Protein AF-0000000077156727 (afdb_homodimer)

pLDDT: mean 95.33, std 8.2, range [36.12, 98.94]

InterPro domains:
  IPR029068 Glyoxalase/Bleomycin resistance protein/Dihydroxybiphenyl dioxygenase [G3DSA:3.10.180.10] (3-125)
  IPR029068 Glyoxalase/Bleomycin resistance protein/Dihydroxybiphenyl dioxygenase [SSF54593] (4-122)
  IPR037523 Vicinal oxygen chelate (VOC), core domain [PS51819] (3-123)
  IPR052164 Anthracycline and Secondary Metabolite Biosynthesis Protein [PTHR33993] (2-124)
  IPR053863 Glyoxalase/Bleomycin resistance-like, N-terminal [PF22677] (3-37)

Secondary structure (DSSP, 8-state):
-PPEEEEEEEES-HHHHHHHHHHHH--EEEEEGGGTEEEEE-S-B-TTS-B-SBT-B-EEEEE-BTTBSS-EEEEE-S-HHHHHHHHHHTT-EEEEEEEEETTTEEEEEEE-TTS-EEEEEEE----/-PPEEEEEEEES-HHHHHHHHHHHH--EEEEEGGGTEEEEE-S-B-TTS-B-SBT-B-EEEEE-BTTBSS-EEEEE-S-HHHHHHHHHHTT-EEEEEEEEETTTEEEEEEE-TTS-EEEEEEE----

Radius of gyration: 17.13 Å; Cα contacts (8 Å, |Δi|>4): 650; chains: 2; bounding box: 47×43×40 Å

Solvent-accessible surface area (backbone atoms only — not comparable to full-atom values): 12993 Å² total; per-residue (Å²): 97,40,28,36,41,36,39,38,38,44,29,84,49,65,70,62,47,53,48,42,44,33,71,56,37,47,36,50,75,44,80,40,72,96,67,62,33,26,41,32,40,22,58,64,53,49,97,82,68,43,33,66,45,47,27,25,28,40,35,29,39,33,66,54,44,97,80,33,82,49,39,28,50,25,30,45,41,97,43,53,69,61,43,52,52,40,34,42,74,64,59,22,40,82,68,37,74,77,42,73,48,82,79,51,25,39,37,32,31,29,26,46,76,67,67,42,55,36,33,37,32,16,77,44,75,77,128,98,40,27,35,42,37,37,38,38,44,28,84,48,66,68,61,48,51,49,41,44,33,70,57,38,46,35,50,75,42,80,39,72,96,67,62,34,26,43,33,41,20,57,65,52,50,97,83,69,43,34,66,46,46,26,24,29,38,34,29,38,32,67,54,45,99,82,33,80,48,40,28,51,25,30,43,41,96,42,55,70,61,45,51,51,40,35,42,75,64,59,23,40,82,69,37,74,76,42,74,48,82,79,49,26,38,38,34,31,30,26,46,76,66,65,42,56,35,33,38,33,17,77,43,75,75,126

Organism: Nitrosopumilus maritimus (strain SCM1) (NCBI:txid436308)

Sequence (254 aa):
MNKVVHFEIPFDDESRAQKFYQDVFGWQITKFPEMDYYLATTTPSDENMKPKEPGAINGGLLKKDPTGEHPVIVIDVPSVDEHISKVESAGGKTIMPKIQVGDFGLYARVADTEGNVIGIWQTLKACMNKVVHFEIPFDDESRAQKFYQDVFGWQITKFPEMDYYLATTTPSDENMKPKEPGAINGGLLKKDPTGEHPVIVIDVPSVDEHISKVESAGGKTIMPKIQVGDFGLYARVADTEGNVIGIWQTLKAC

Foldseek 3Di:
DWDFAEKEAADADDVVVVCVCCVPQVWDWDDDPVVQKIKTHNADDDPVRHHPDPPDHTYIYHHDDPLPPGMETEIEDQDPVVVQVVQVVQPKAWDADWDDDPQFWIKGWIAHNVGDIYIYIHGRPPD/DWDFAEKEAADADDVVVVCVCCVPQVWDWDDDPVVQKIKTHNADDDPVRHHPDPPDHTYIYHHDDPQPPGMETEIEDQDPVVVQVVQVVQPKAWDADWDDDPQFWIKGWIAHNVGDIYIYIHGHPDD

Structure (mmCIF, N/CA/C/O backbone):
data_AF-0000000077156727-model_v1
#
loop_
_entity.id
_entity.type
_entity.pdbx_description
1 polymer 'Glyoxalase/bleomycin resistance protein/dioxygenase'
#
loop_
_atom_site.group_PDB
_atom_site.id
_atom_site.type_symbol
_atom_site.label_atom_id
_atom_site.label_alt_id
_atom_site.label_comp_id
_atom_site.label_asym_id
_atom_site.label_entity_id
_atom_site.label_seq_id
_atom_site.pdbx_PDB_ins_code
_atom_site.Cartn_x
_atom_site.Cartn_y
_atom_site.Cartn_z
_atom_site.occupancy
_atom_site.B_iso_or_equiv
_atom_site.auth_seq_id
_atom_site.auth_comp_id
_atom_site.auth_asym_id
_atom_site.auth_atom_id
_atom_site.pdbx_PDB_model_num
ATOM 1 N N . MET A 1 1 ? -1.576 -17.812 2.713 1 93.75 1 MET A N 1
ATOM 2 C CA . MET A 1 1 ? -1.898 -16.531 2.092 1 93.75 1 MET A CA 1
ATOM 3 C C . MET A 1 1 ? -0.665 -15.633 2.014 1 93.75 1 MET A C 1
ATOM 5 O O . MET A 1 1 ? 0.158 -15.625 2.932 1 93.75 1 MET A O 1
ATOM 9 N N . ASN A 1 2 ? -0.466 -15 0.891 1 98.5 2 ASN A N 1
ATOM 10 C CA . ASN A 1 2 ? 0.674 -14.102 0.716 1 98.5 2 ASN A CA 1
ATOM 11 C C . ASN A 1 2 ? 0.359 -12.695 1.199 1 98.5 2 ASN A C 1
ATOM 13 O O . ASN A 1 2 ? -0.547 -12.039 0.677 1 98.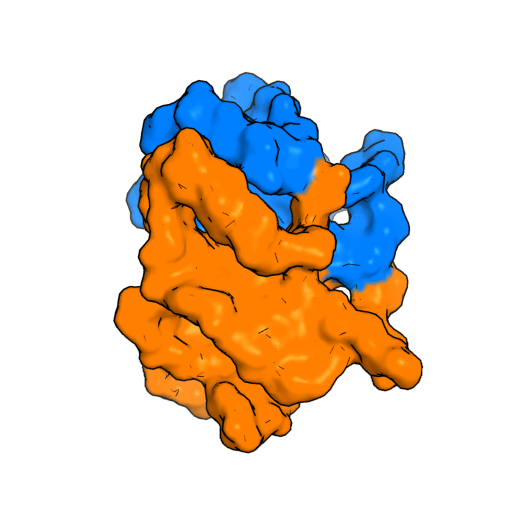5 2 ASN A O 1
ATOM 17 N N . LYS A 1 3 ? 1.103 -12.172 2.117 1 98.56 3 LYS A N 1
ATOM 18 C CA . LYS A 1 3 ? 0.745 -10.945 2.826 1 98.56 3 LYS A CA 1
ATOM 19 C C . LYS A 1 3 ? 1.357 -9.719 2.15 1 98.56 3 LYS A C 1
ATOM 21 O O . LYS A 1 3 ? 2.428 -9.805 1.544 1 98.56 3 LYS A O 1
ATOM 26 N N . VAL A 1 4 ? 0.667 -8.594 2.268 1 98.81 4 VAL A N 1
ATOM 27 C CA . VAL A 1 4 ? 1.247 -7.309 1.891 1 98.81 4 VAL A CA 1
ATOM 28 C C . VAL A 1 4 ? 2.166 -6.809 3.004 1 98.81 4 VAL A C 1
ATOM 30 O O . VAL A 1 4 ? 1.734 -6.641 4.148 1 98.81 4 VAL A O 1
ATOM 33 N N . VAL A 1 5 ? 3.428 -6.457 2.617 1 98.5 5 VAL A N 1
ATOM 34 C CA . VAL A 1 5 ? 4.402 -6.262 3.684 1 98.5 5 VAL A CA 1
ATOM 35 C C . VAL A 1 5 ? 5.156 -4.949 3.463 1 98.5 5 VAL A C 1
ATOM 37 O O . VAL A 1 5 ? 5.969 -4.547 4.297 1 98.5 5 VAL A O 1
ATOM 40 N N . HIS A 1 6 ? 4.984 -4.355 2.344 1 98.75 6 HIS A N 1
ATOM 41 C CA . HIS A 1 6 ? 5.766 -3.188 1.957 1 98.75 6 HIS A CA 1
ATOM 42 C C . HIS A 1 6 ? 5.023 -2.34 0.932 1 98.75 6 HIS A C 1
ATOM 44 O O . HIS A 1 6 ? 3.982 -2.756 0.414 1 98.75 6 HIS A O 1
ATOM 50 N N . PHE A 1 7 ? 5.406 -1.065 0.816 1 98.81 7 PHE A N 1
ATOM 51 C CA . PHE A 1 7 ? 4.902 -0.196 -0.239 1 98.81 7 PHE A CA 1
ATOM 52 C C . PHE A 1 7 ? 6.031 0.619 -0.857 1 98.81 7 PHE A C 1
ATOM 54 O O . PHE A 1 7 ? 7.105 0.746 -0.269 1 98.81 7 PHE A O 1
ATOM 61 N N . GLU A 1 8 ? 5.73 1.099 -2.037 1 98.62 8 GLU A N 1
ATOM 62 C CA . GLU A 1 8 ? 6.629 1.993 -2.764 1 98.62 8 GLU A CA 1
ATOM 63 C C . GLU A 1 8 ? 5.883 3.219 -3.283 1 98.62 8 GLU A C 1
ATOM 65 O O . GLU A 1 8 ? 4.836 3.092 -3.918 1 98.62 8 GLU A O 1
ATOM 70 N N . ILE A 1 9 ? 6.445 4.352 -2.99 1 98.69 9 ILE A N 1
ATOM 71 C CA . ILE A 1 9 ? 5.891 5.594 -3.518 1 98.69 9 ILE A CA 1
ATOM 72 C C . ILE A 1 9 ? 6.891 6.242 -4.469 1 98.69 9 ILE A C 1
ATOM 74 O O . ILE A 1 9 ? 8 6.594 -4.066 1 98.69 9 ILE A O 1
ATOM 78 N N . PRO A 1 10 ? 6.465 6.41 -5.691 1 98.44 10 PRO A N 1
ATOM 79 C CA . PRO A 1 10 ? 7.383 7.047 -6.637 1 98.44 10 PRO A CA 1
ATOM 80 C C . PRO A 1 10 ? 7.434 8.562 -6.477 1 98.44 10 PRO A C 1
ATOM 82 O O . PRO A 1 10 ? 6.473 9.172 -5.996 1 98.44 10 PRO A O 1
ATOM 85 N N . PHE A 1 11 ? 8.562 9.109 -6.934 1 98.19 11 PHE A N 1
ATOM 86 C CA . PHE A 1 11 ? 8.695 10.562 -6.883 1 98.19 11 PHE A CA 1
ATOM 87 C C . PHE A 1 11 ? 9.453 11.078 -8.102 1 98.19 11 PHE A C 1
ATOM 89 O O . PHE A 1 11 ? 10.219 10.344 -8.719 1 98.19 11 PHE A O 1
ATOM 96 N N . ASP A 1 12 ? 9.164 12.383 -8.461 1 97.62 12 ASP A N 1
ATOM 97 C CA . ASP A 1 12 ? 9.938 13.117 -9.453 1 97.62 12 ASP A CA 1
ATOM 98 C C . ASP A 1 12 ? 11.07 13.898 -8.789 1 97.62 12 ASP A C 1
ATOM 100 O O . ASP A 1 12 ? 12.219 13.82 -9.234 1 97.62 12 ASP A O 1
ATOM 104 N N . ASP A 1 13 ? 10.812 14.586 -7.727 1 97.81 13 ASP A N 1
ATOM 105 C CA . ASP A 1 13 ? 11.773 15.375 -6.973 1 97.81 13 ASP A CA 1
ATOM 106 C C . ASP A 1 13 ? 11.992 14.805 -5.574 1 97.81 13 ASP A C 1
ATOM 108 O O . ASP A 1 13 ? 11.102 14.883 -4.719 1 97.81 13 ASP A O 1
ATOM 112 N N . GLU A 1 14 ? 13.18 14.336 -5.344 1 96 14 GLU A N 1
ATOM 113 C CA . GLU A 1 14 ? 13.516 13.594 -4.133 1 96 14 GLU A CA 1
ATOM 114 C C . GLU A 1 14 ? 13.328 14.453 -2.887 1 96 14 GLU A C 1
ATOM 116 O O . GLU A 1 14 ? 12.672 14.031 -1.929 1 96 14 GLU A O 1
ATOM 121 N N . SER A 1 15 ? 13.945 15.594 -2.922 1 97.44 15 SER A N 1
ATOM 122 C CA . SER A 1 15 ? 13.898 16.484 -1.763 1 97.44 15 SER A CA 1
ATOM 123 C C . SER A 1 15 ? 12.461 16.906 -1.448 1 97.44 15 SER A C 1
ATOM 125 O O . SER A 1 15 ? 12.07 16.953 -0.282 1 97.44 15 SER A O 1
ATOM 127 N N . ARG A 1 16 ? 11.727 17.188 -2.445 1 98.5 16 ARG A N 1
ATOM 128 C CA . ARG A 1 16 ? 10.336 17.609 -2.279 1 98.5 16 ARG A CA 1
ATOM 129 C C . ARG A 1 16 ? 9.492 16.484 -1.696 1 98.5 16 ARG A C 1
ATOM 131 O O . ARG A 1 16 ? 8.68 16.703 -0.796 1 98.5 16 ARG A O 1
ATOM 138 N N . ALA A 1 17 ? 9.711 15.297 -2.184 1 98.44 17 ALA A N 1
ATOM 139 C CA . ALA A 1 17 ? 8.977 14.133 -1.69 1 98.44 17 ALA A CA 1
ATOM 140 C C . ALA A 1 17 ? 9.305 13.852 -0.228 1 98.44 17 ALA A C 1
ATOM 142 O O . ALA A 1 17 ? 8.414 13.648 0.592 1 98.44 17 ALA A O 1
ATOM 143 N N . GLN A 1 18 ? 10.578 13.828 0.081 1 98.25 18 GLN A N 1
ATOM 144 C CA . GLN A 1 18 ? 10.992 13.562 1.456 1 98.25 18 GLN A CA 1
ATOM 145 C C . GLN A 1 18 ? 10.383 14.578 2.416 1 98.25 18 GLN A C 1
ATOM 147 O O . GLN A 1 18 ? 9.828 14.211 3.453 1 98.25 18 GLN A O 1
ATOM 152 N N . LYS A 1 19 ? 10.492 15.789 2.059 1 98.56 19 LYS A N 1
ATOM 153 C CA . LYS A 1 19 ? 9.977 16.875 2.9 1 98.56 19 LYS A CA 1
ATOM 154 C C . LYS A 1 19 ? 8.477 16.719 3.127 1 98.56 19 LYS A C 1
ATOM 156 O O . LYS A 1 19 ? 7.992 16.906 4.246 1 98.56 19 LYS A O 1
ATOM 161 N N . PHE A 1 20 ? 7.789 16.406 2.123 1 98.94 20 PHE A N 1
ATOM 162 C CA . PHE A 1 20 ? 6.344 16.234 2.227 1 98.94 20 PHE A CA 1
ATOM 163 C C . PHE A 1 20 ? 5.992 15.172 3.262 1 98.94 20 PHE A C 1
ATOM 165 O O . PHE A 1 20 ? 5.223 15.43 4.188 1 98.94 20 PHE A O 1
ATOM 172 N N . TYR A 1 21 ? 6.516 14.016 3.123 1 98.88 21 TYR A N 1
ATOM 173 C CA . TYR A 1 21 ? 6.121 12.906 3.979 1 98.88 21 TYR A CA 1
ATOM 174 C C . TYR A 1 21 ? 6.652 13.086 5.395 1 98.88 21 TYR A C 1
ATOM 176 O O . TYR A 1 21 ? 6.02 12.664 6.363 1 98.88 21 TYR A O 1
ATOM 184 N N . GLN A 1 22 ? 7.793 13.75 5.539 1 98.62 22 GLN A N 1
ATOM 185 C CA . GLN A 1 22 ? 8.289 14.086 6.871 1 98.62 22 GLN A CA 1
ATOM 186 C C . GLN A 1 22 ? 7.379 15.102 7.551 1 98.62 22 GLN A C 1
ATOM 188 O O . GLN A 1 22 ? 6.992 14.922 8.711 1 98.62 22 GLN A O 1
ATOM 193 N N . ASP A 1 23 ? 7.012 16.109 6.844 1 98.62 23 ASP A N 1
ATOM 194 C CA . ASP A 1 23 ? 6.246 17.219 7.418 1 98.62 23 ASP A CA 1
ATOM 195 C C . ASP A 1 23 ? 4.801 16.797 7.684 1 98.62 23 ASP A C 1
ATOM 197 O O . ASP A 1 23 ? 4.219 17.188 8.703 1 98.62 23 ASP A O 1
ATOM 201 N N . VAL A 1 24 ? 4.227 16.109 6.801 1 98.88 24 VAL A N 1
ATOM 202 C CA . VAL A 1 24 ? 2.789 15.859 6.855 1 98.88 24 VAL A CA 1
ATOM 203 C C . VAL A 1 24 ? 2.51 14.648 7.738 1 98.88 24 VAL A C 1
ATOM 205 O O . VAL A 1 24 ? 1.541 14.641 8.508 1 98.88 24 VAL A O 1
ATOM 208 N N . PHE A 1 25 ? 3.389 13.609 7.656 1 98.88 25 PHE A N 1
ATOM 209 C CA . PHE A 1 25 ? 3.021 12.352 8.297 1 98.88 25 PHE A CA 1
ATOM 210 C C . PHE A 1 25 ? 4.051 11.961 9.352 1 98.88 25 PHE A C 1
ATOM 212 O O . PHE A 1 25 ? 3.875 10.969 10.062 1 98.88 25 PHE A O 1
ATOM 219 N N . GLY A 1 26 ? 5.168 12.68 9.414 1 98.69 26 GLY A N 1
ATOM 220 C CA . GLY A 1 26 ? 6.168 12.445 10.445 1 98.69 26 GLY A CA 1
ATOM 221 C C . GLY A 1 26 ? 7.066 11.258 10.148 1 98.69 26 GLY A C 1
ATOM 222 O O . GLY A 1 26 ? 7.672 10.688 11.062 1 98.69 26 GLY A O 1
ATOM 223 N N . TRP A 1 27 ? 7.168 10.891 8.945 1 98.69 27 TRP A N 1
ATOM 224 C CA . TRP A 1 27 ? 7.957 9.711 8.602 1 98.69 27 TRP A CA 1
ATOM 225 C C . TRP A 1 27 ? 9.453 9.992 8.758 1 98.69 27 TRP A C 1
ATOM 227 O O . TRP A 1 27 ? 9.906 11.102 8.5 1 98.69 27 TRP A O 1
ATOM 237 N N . GLN A 1 28 ? 10.156 8.961 9.219 1 97.81 28 GLN A N 1
ATOM 238 C CA . GLN A 1 28 ? 11.609 8.969 9.086 1 97.81 28 GLN A CA 1
ATOM 239 C C . GLN A 1 28 ? 12.039 8.414 7.73 1 97.81 28 GLN A C 1
ATOM 241 O O . GLN A 1 28 ? 11.68 7.285 7.375 1 97.81 28 GLN A O 1
ATOM 246 N N . ILE A 1 29 ? 12.781 9.203 7 1 97.38 29 ILE A N 1
ATOM 247 C CA . ILE A 1 29 ? 13.234 8.812 5.668 1 97.38 29 ILE A CA 1
ATOM 248 C C . ILE A 1 29 ? 14.75 8.664 5.66 1 97.38 29 ILE A C 1
ATOM 250 O O . ILE A 1 29 ? 15.484 9.609 5.977 1 97.38 29 ILE A O 1
ATOM 254 N N . THR A 1 30 ? 15.156 7.434 5.34 1 95.38 30 THR A N 1
ATOM 255 C CA . THR A 1 30 ? 16.578 7.133 5.312 1 95.38 30 THR A CA 1
ATOM 256 C C . THR A 1 30 ? 17.031 6.73 3.91 1 95.38 30 THR A C 1
ATOM 258 O O . THR A 1 30 ? 16.438 5.836 3.301 1 95.38 30 THR A O 1
ATOM 261 N N . LYS A 1 31 ? 18.125 7.309 3.477 1 92.94 31 LYS A N 1
ATOM 262 C CA . LYS A 1 31 ? 18.609 7.059 2.119 1 92.94 31 LYS A CA 1
ATOM 263 C C . LYS A 1 31 ? 19.5 5.832 2.072 1 92.94 31 LYS A C 1
ATOM 265 O O . LYS A 1 31 ? 20.344 5.637 2.955 1 92.94 31 LYS A O 1
ATOM 270 N N . PHE A 1 32 ? 19.25 5.016 1.101 1 87.88 32 PHE A N 1
ATOM 271 C CA . PHE A 1 32 ? 20.125 3.926 0.676 1 87.88 32 PHE A CA 1
ATOM 2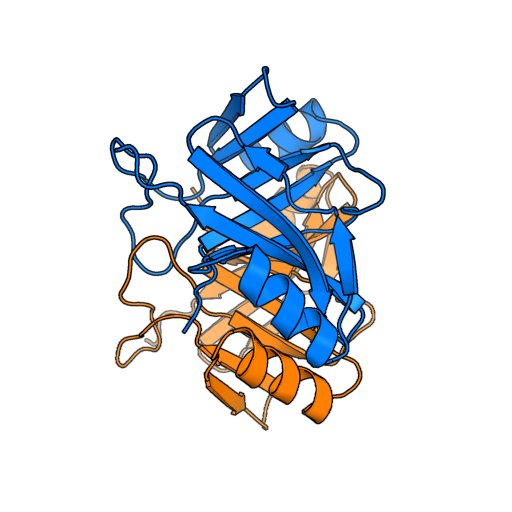72 C C . PHE A 1 32 ? 20.719 4.219 -0.69 1 87.88 32 PHE A C 1
ATOM 274 O O . PHE A 1 32 ? 20.219 3.746 -1.713 1 87.88 32 PHE A O 1
ATOM 281 N N . PRO A 1 33 ? 21.781 4.906 -0.724 1 79.56 33 PRO A N 1
ATOM 282 C CA . PRO A 1 33 ? 22.328 5.469 -1.96 1 79.56 33 PRO A CA 1
ATOM 283 C C . PRO A 1 33 ? 22.688 4.398 -2.988 1 79.56 33 PRO A C 1
ATOM 285 O O . PRO A 1 33 ? 22.484 4.598 -4.188 1 79.56 33 PRO A O 1
ATOM 288 N N . GLU A 1 34 ? 23.188 3.365 -2.59 1 79.88 34 GLU A N 1
ATOM 289 C CA . GLU A 1 34 ? 23.625 2.324 -3.514 1 79.88 34 GLU A CA 1
ATOM 290 C C . GLU A 1 34 ? 22.469 1.799 -4.352 1 79.88 34 GLU A C 1
ATOM 292 O O . GLU A 1 34 ? 22.672 1.282 -5.453 1 79.88 34 GLU A O 1
ATOM 297 N N . MET A 1 35 ? 21.266 2.102 -3.938 1 79.62 35 MET A N 1
ATOM 298 C CA . MET A 1 35 ? 20.094 1.545 -4.625 1 79.62 35 MET A CA 1
ATOM 299 C C . MET A 1 35 ? 19.156 2.652 -5.086 1 79.62 35 MET A C 1
ATOM 301 O O . MET A 1 35 ? 18.094 2.377 -5.645 1 79.62 35 MET A O 1
ATOM 305 N N . ASP A 1 36 ? 19.484 3.879 -4.922 1 85.69 36 ASP A N 1
ATOM 306 C CA . ASP A 1 36 ? 18.594 4.996 -5.211 1 85.69 36 ASP A CA 1
ATOM 307 C C . ASP A 1 36 ? 17.219 4.773 -4.602 1 85.69 36 ASP A C 1
ATOM 309 O O . ASP A 1 36 ? 16.203 4.863 -5.297 1 85.69 36 ASP A O 1
ATOM 313 N N . TYR A 1 37 ? 17.266 4.363 -3.477 1 92.06 37 TYR A N 1
ATOM 314 C CA . TYR A 1 37 ? 16.094 3.975 -2.684 1 92.06 37 TYR A CA 1
ATOM 315 C C . TYR A 1 37 ? 16.109 4.672 -1.328 1 92.06 37 TYR A C 1
ATOM 317 O O . TYR A 1 37 ? 17.172 4.871 -0.731 1 92.06 37 TYR A O 1
ATOM 325 N N . TYR A 1 38 ? 14.891 5.09 -0.879 1 96.69 38 TYR A N 1
ATOM 326 C CA . TYR A 1 38 ? 14.695 5.66 0.45 1 96.69 38 TYR A CA 1
ATOM 327 C C . TYR A 1 38 ? 13.758 4.797 1.285 1 96.69 38 TYR A C 1
ATOM 329 O O . TYR A 1 38 ? 12.609 4.562 0.897 1 96.69 38 TYR A O 1
ATOM 337 N N . LEU A 1 39 ? 14.312 4.379 2.398 1 96.38 39 LEU A N 1
ATOM 338 C CA . LEU A 1 39 ? 13.43 3.688 3.33 1 96.38 39 LEU A CA 1
ATOM 339 C C . LEU A 1 39 ? 12.508 4.676 4.035 1 96.38 39 LEU A C 1
ATOM 341 O O . LEU A 1 39 ? 12.961 5.691 4.562 1 96.38 39 LEU A O 1
ATOM 345 N N . ALA A 1 40 ? 11.258 4.445 3.98 1 98.19 40 ALA A N 1
ATOM 346 C CA . ALA A 1 40 ? 10.258 5.195 4.738 1 98.19 40 ALA A CA 1
ATOM 347 C C . ALA A 1 40 ? 9.797 4.41 5.961 1 98.19 40 ALA A C 1
ATOM 349 O O . ALA A 1 40 ? 9.094 3.406 5.836 1 98.19 40 ALA A O 1
ATOM 350 N N . THR A 1 41 ? 10.148 4.879 7.121 1 98.12 41 THR A N 1
ATOM 351 C CA . THR A 1 41 ? 9.703 4.277 8.367 1 98.12 41 THR A CA 1
ATOM 352 C C . THR A 1 41 ? 8.43 4.949 8.867 1 98.12 41 THR A C 1
ATOM 354 O O . THR A 1 41 ? 8.438 6.129 9.234 1 98.12 41 THR A O 1
ATOM 357 N N . THR A 1 42 ? 7.375 4.164 8.906 1 98.69 42 THR A N 1
ATOM 358 C CA . THR A 1 42 ? 6.082 4.703 9.312 1 98.69 42 THR A CA 1
ATOM 359 C C . THR A 1 42 ? 5.695 4.188 10.695 1 98.69 42 THR A C 1
ATOM 361 O O . THR A 1 42 ? 4.789 4.73 11.336 1 98.69 42 THR A O 1
ATOM 364 N N . THR A 1 43 ? 6.328 3.092 11.125 1 98.44 43 THR A N 1
ATOM 365 C CA . THR A 1 43 ? 6.133 2.467 12.422 1 98.44 43 THR A CA 1
ATOM 366 C C . THR A 1 43 ? 7.449 1.915 12.961 1 98.44 43 THR A C 1
ATOM 368 O O . THR A 1 43 ? 8.344 1.566 12.188 1 98.44 43 THR A O 1
ATOM 371 N N . PRO A 1 44 ? 7.57 1.748 14.281 1 97.38 44 PRO A N 1
ATOM 372 C CA . PRO A 1 44 ? 8.828 1.253 14.844 1 97.38 44 PRO A CA 1
ATOM 373 C C . PRO A 1 44 ? 9.195 -0.142 14.336 1 97.38 44 PRO A C 1
ATOM 375 O O . PRO A 1 44 ? 8.305 -0.978 14.133 1 97.38 44 PRO A O 1
ATOM 378 N N . SER A 1 45 ? 10.477 -0.357 14.211 1 96.06 45 SER A N 1
ATOM 379 C CA . SER A 1 45 ? 11 -1.633 13.734 1 96.06 45 SER A CA 1
ATOM 380 C C . SER A 1 45 ? 12.031 -2.201 14.703 1 96.06 45 SER A C 1
ATOM 382 O O . SER A 1 45 ? 12.586 -1.473 15.531 1 96.06 45 SER A O 1
ATOM 384 N N . ASP A 1 46 ? 12.258 -3.479 14.523 1 93.56 46 ASP A N 1
ATOM 385 C CA . ASP A 1 46 ? 13.312 -4.113 15.305 1 93.56 46 ASP A CA 1
ATOM 386 C C . ASP A 1 46 ? 14.664 -3.965 14.609 1 93.56 46 ASP A C 1
ATOM 388 O O . ASP A 1 46 ? 14.812 -3.172 13.68 1 93.56 46 ASP A O 1
ATOM 392 N N . GLU A 1 47 ? 15.656 -4.676 15.109 1 89.69 47 GLU A N 1
ATOM 393 C CA . GLU A 1 47 ? 17.031 -4.547 14.617 1 89.69 47 GLU A CA 1
ATOM 394 C C . GLU A 1 47 ? 17.156 -5.098 13.195 1 89.69 47 GLU A C 1
ATOM 396 O O . GLU A 1 47 ? 18.094 -4.766 12.477 1 89.69 47 GLU A O 1
ATOM 401 N N . ASN A 1 48 ? 16.203 -5.918 12.836 1 85 48 ASN A N 1
ATOM 402 C CA . ASN A 1 48 ? 16.203 -6.492 11.492 1 85 48 ASN A CA 1
ATOM 403 C C . ASN A 1 48 ? 15.305 -5.707 10.555 1 85 48 ASN A C 1
ATOM 405 O O . ASN A 1 48 ? 14.922 -6.211 9.492 1 85 48 ASN A O 1
ATOM 409 N N . MET A 1 49 ? 14.781 -4.578 10.953 1 86.62 49 MET A N 1
ATOM 410 C CA . MET A 1 49 ? 13.977 -3.648 10.164 1 86.62 49 MET A CA 1
ATOM 411 C C . MET A 1 49 ? 12.555 -4.176 9.977 1 86.62 49 MET A C 1
ATOM 413 O O . MET A 1 49 ? 11.852 -3.758 9.062 1 86.62 49 MET A O 1
ATOM 417 N N . LYS A 1 50 ? 12.258 -5.062 10.797 1 91.75 50 LYS A N 1
ATOM 418 C CA . LYS A 1 50 ? 10.883 -5.57 10.789 1 91.75 50 LYS A CA 1
ATOM 419 C C . LYS A 1 50 ? 9.992 -4.746 11.711 1 91.75 50 LYS A C 1
ATOM 421 O O . LYS A 1 50 ? 10.32 -4.539 12.883 1 91.75 50 LYS A O 1
ATOM 426 N N . PRO A 1 51 ? 8.867 -4.344 11.141 1 97.19 51 PRO A N 1
ATOM 427 C CA . PRO A 1 51 ? 7.957 -3.611 12.023 1 97.19 51 PRO A CA 1
ATOM 428 C C . PRO A 1 51 ? 7.574 -4.41 13.266 1 97.19 51 PRO A C 1
ATOM 430 O O . PRO A 1 51 ? 7.363 -5.625 13.188 1 97.19 51 PRO A O 1
ATOM 433 N N . LYS A 1 52 ? 7.383 -3.709 14.391 1 96.19 52 LYS A N 1
ATOM 434 C CA . LYS A 1 52 ? 7.043 -4.344 15.664 1 96.19 52 LYS A CA 1
ATOM 435 C C . LYS A 1 52 ? 5.535 -4.375 15.875 1 96.19 52 LYS A C 1
ATOM 437 O O . LYS A 1 52 ? 5.016 -5.254 16.562 1 96.19 52 LYS A O 1
ATOM 442 N N . GLU A 1 53 ? 4.879 -3.48 15.297 1 95.69 53 GLU A N 1
ATOM 443 C CA . GLU A 1 53 ? 3.445 -3.316 15.516 1 95.69 53 GLU A CA 1
ATOM 444 C C . GLU A 1 53 ? 2.639 -4.125 14.5 1 95.69 53 GLU A C 1
ATOM 446 O O . GLU A 1 53 ? 2.904 -4.066 13.297 1 95.69 53 GLU A O 1
ATOM 451 N N . PRO A 1 54 ? 1.671 -4.875 15.023 1 97.19 54 PRO A N 1
ATOM 452 C CA . PRO A 1 54 ? 0.774 -5.527 14.062 1 97.19 54 PRO A CA 1
ATOM 453 C C . PRO A 1 54 ? -0.059 -4.527 13.266 1 97.19 54 PRO A C 1
ATOM 455 O O . PRO A 1 54 ? -0.49 -3.506 13.797 1 97.19 54 PRO A O 1
ATOM 458 N N . GLY A 1 55 ? -0.257 -4.84 12.023 1 97.62 55 GLY A N 1
ATOM 459 C CA . GLY A 1 55 ? -1.191 -4.074 11.211 1 97.62 55 GLY A CA 1
ATOM 460 C C . GLY A 1 55 ? -0.604 -2.773 10.695 1 97.62 55 GLY A C 1
ATOM 461 O O . GLY A 1 55 ? -1.34 -1.835 10.383 1 97.62 55 GLY A O 1
ATOM 462 N N . ALA A 1 56 ? 0.689 -2.719 10.68 1 98.31 56 ALA A N 1
ATOM 463 C CA . ALA A 1 56 ? 1.398 -1.568 10.125 1 98.31 56 ALA A CA 1
ATOM 464 C C . ALA A 1 56 ? 2.635 -2.01 9.344 1 98.31 56 ALA A C 1
ATOM 466 O O . ALA A 1 56 ? 3.305 -2.973 9.727 1 98.31 56 ALA A O 1
ATOM 467 N N . ILE A 1 57 ? 2.891 -1.229 8.281 1 98.62 57 ILE A N 1
ATOM 468 C CA . ILE A 1 57 ? 4.055 -1.605 7.488 1 98.62 57 ILE A CA 1
ATOM 469 C C . ILE A 1 57 ? 4.918 -0.375 7.223 1 98.62 57 ILE A C 1
ATOM 471 O O . ILE A 1 57 ? 4.457 0.759 7.367 1 98.62 57 ILE A O 1
ATOM 475 N N . ASN A 1 58 ? 6.152 -0.659 6.914 1 98.56 58 ASN A N 1
ATOM 476 C CA . ASN A 1 58 ? 7.07 0.328 6.355 1 98.56 58 ASN A CA 1
ATOM 477 C C . ASN A 1 58 ? 7.211 0.172 4.844 1 98.56 58 ASN A C 1
ATOM 479 O O . ASN A 1 58 ? 6.621 -0.733 4.25 1 98.56 58 ASN A O 1
ATOM 483 N N . GLY A 1 59 ? 7.848 1.132 4.223 1 98.19 59 GLY A N 1
ATOM 484 C CA . GLY A 1 59 ? 7.984 1.13 2.775 1 98.19 59 GLY A CA 1
ATOM 485 C C . GLY A 1 59 ? 9.148 1.966 2.285 1 98.19 59 GLY A C 1
ATOM 486 O O . GLY A 1 59 ? 10.195 2.031 2.939 1 98.19 59 GLY A O 1
ATOM 487 N N . GLY A 1 60 ? 8.953 2.43 1.059 1 97.94 60 GLY A N 1
ATOM 488 C CA . GLY A 1 60 ? 10.039 3.215 0.505 1 97.94 60 GLY A CA 1
ATOM 489 C C . GLY A 1 60 ? 9.586 4.223 -0.534 1 97.94 60 GLY A C 1
ATOM 490 O O . GLY A 1 60 ? 8.453 4.148 -1.022 1 97.94 60 GLY A O 1
ATOM 491 N N . LEU A 1 61 ? 10.422 5.188 -0.728 1 98.25 61 LEU A N 1
ATOM 492 C CA . LEU A 1 61 ? 10.328 6.121 -1.843 1 98.25 61 LEU A CA 1
ATOM 493 C C . LEU A 1 61 ? 11.398 5.824 -2.889 1 98.25 61 LEU A C 1
ATOM 495 O O . LEU A 1 61 ? 12.531 5.469 -2.543 1 98.25 61 LEU A O 1
ATOM 499 N N . LEU A 1 62 ? 11.055 5.992 -4.098 1 97.12 62 LEU A N 1
ATOM 500 C CA . LEU A 1 62 ? 12.016 5.762 -5.172 1 97.12 62 LEU A CA 1
ATOM 501 C C . LEU A 1 62 ? 11.688 6.617 -6.391 1 97.12 62 LEU A C 1
ATOM 503 O O . LEU A 1 62 ? 10.562 7.105 -6.527 1 97.12 62 LEU A O 1
ATOM 507 N N . LYS A 1 63 ? 12.664 6.719 -7.246 1 96 63 LYS A N 1
ATOM 508 C CA . LYS A 1 63 ? 12.469 7.508 -8.461 1 96 63 LYS A CA 1
ATOM 509 C C . LYS A 1 63 ? 11.469 6.832 -9.398 1 96 63 LYS A C 1
ATOM 511 O O . LYS A 1 63 ? 11.516 5.613 -9.586 1 96 63 LYS A O 1
ATOM 516 N N . LYS A 1 64 ? 10.695 7.754 -9.938 1 95.94 64 LYS A N 1
ATOM 517 C CA . LYS A 1 64 ? 9.734 7.27 -10.922 1 95.94 64 LYS A CA 1
ATOM 518 C C . LYS A 1 64 ? 10.438 6.594 -12.094 1 95.94 64 LYS A C 1
ATOM 520 O O . LYS A 1 64 ? 11.484 7.066 -12.547 1 95.94 64 LYS A O 1
ATOM 525 N N . ASP A 1 65 ? 9.836 5.469 -12.508 1 94.12 65 ASP A N 1
ATOM 526 C CA . ASP A 1 65 ? 10.305 4.785 -13.711 1 94.12 65 ASP A CA 1
ATOM 527 C C . ASP A 1 65 ? 9.133 4.277 -14.547 1 94.12 65 ASP A C 1
ATOM 529 O O . ASP A 1 65 ? 7.973 4.418 -14.148 1 94.12 65 ASP A O 1
ATOM 533 N N . PRO A 1 66 ? 9.328 3.809 -15.719 1 92.12 66 PRO A N 1
ATOM 534 C CA . PRO A 1 66 ? 8.242 3.436 -16.625 1 92.12 66 PRO A CA 1
ATOM 535 C C . PRO A 1 66 ? 7.316 2.373 -16.031 1 92.12 66 PRO A C 1
ATOM 537 O O . PRO A 1 66 ? 6.16 2.256 -16.438 1 92.12 66 PRO A O 1
ATOM 540 N N . THR A 1 67 ? 7.715 1.595 -15.047 1 89.75 67 THR A N 1
ATOM 541 C CA . THR A 1 67 ? 6.934 0.488 -14.508 1 89.75 67 THR A CA 1
ATOM 542 C C . THR A 1 67 ? 6.332 0.861 -13.156 1 89.75 67 THR A C 1
ATOM 544 O O . THR A 1 67 ? 5.586 0.077 -12.562 1 89.75 67 THR A O 1
ATOM 547 N N . GLY A 1 68 ? 6.695 1.986 -12.711 1 87.94 68 GLY A N 1
ATOM 548 C CA . GLY A 1 68 ? 6.266 2.43 -11.391 1 87.94 68 GLY A CA 1
ATOM 549 C C . GLY A 1 68 ? 5.977 3.918 -11.328 1 87.94 68 GLY A C 1
ATOM 550 O O . GLY A 1 68 ? 6.723 4.672 -10.695 1 87.94 68 GLY A O 1
ATOM 551 N N . GLU A 1 69 ? 4.77 4.27 -11.875 1 94.69 69 GLU A N 1
ATOM 552 C CA . GLU A 1 69 ? 4.379 5.676 -11.93 1 94.69 69 GLU A CA 1
ATOM 553 C C . GLU A 1 69 ? 3.381 6.012 -10.82 1 94.69 69 GLU A C 1
ATOM 555 O O . GLU A 1 69 ? 3 7.172 -10.648 1 94.69 69 GLU A O 1
ATOM 560 N N . HIS A 1 70 ? 2.947 5.043 -10.188 1 97.06 70 HIS A N 1
ATOM 561 C CA . HIS A 1 70 ? 2.004 5.168 -9.07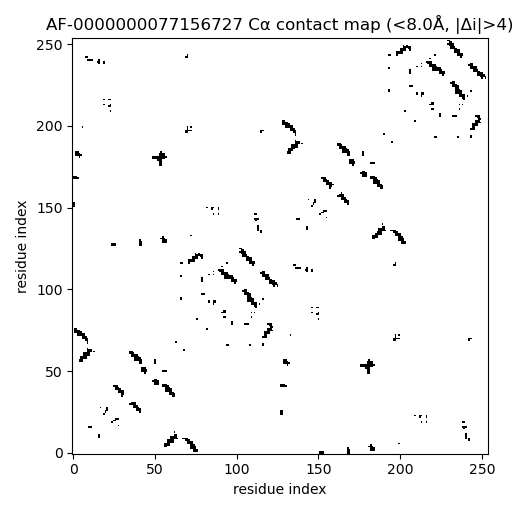8 1 97.06 70 HIS A CA 1
ATOM 562 C C . HIS A 1 70 ? 2.408 4.277 -7.91 1 97.06 70 HIS A C 1
ATOM 564 O O . HIS A 1 70 ? 3.268 3.406 -8.055 1 97.06 70 HIS A O 1
ATOM 570 N N . PRO A 1 71 ? 1.829 4.578 -6.754 1 98.38 71 PRO A N 1
ATOM 571 C CA . PRO A 1 71 ? 2.186 3.727 -5.617 1 98.38 71 PRO A CA 1
ATOM 572 C C . PRO A 1 71 ? 1.978 2.24 -5.902 1 98.38 71 PRO A C 1
ATOM 574 O O . PRO A 1 71 ? 1.025 1.868 -6.594 1 98.38 71 PRO A O 1
ATOM 577 N N . VAL A 1 72 ? 2.92 1.461 -5.352 1 98.56 72 VAL A N 1
ATOM 578 C CA . VAL A 1 72 ? 2.928 0.013 -5.535 1 98.56 72 VAL A CA 1
ATOM 579 C C . VAL A 1 72 ? 2.895 -0.682 -4.176 1 98.56 72 VAL A C 1
ATOM 581 O O . VAL A 1 72 ? 3.645 -0.318 -3.268 1 98.56 72 VAL A O 1
ATOM 584 N N . ILE A 1 73 ? 1.947 -1.65 -3.98 1 98.81 73 ILE A N 1
ATOM 585 C CA . ILE A 1 73 ? 2.025 -2.52 -2.812 1 98.81 73 ILE A CA 1
ATOM 586 C C . ILE A 1 73 ? 2.902 -3.73 -3.129 1 98.81 73 ILE A C 1
ATOM 588 O O . ILE A 1 73 ? 2.939 -4.195 -4.27 1 98.81 73 ILE A O 1
ATOM 592 N N . VAL A 1 74 ? 3.549 -4.207 -2.133 1 98.88 74 VAL A N 1
ATOM 593 C CA . VAL A 1 74 ? 4.477 -5.316 -2.324 1 98.88 74 VAL A CA 1
ATOM 594 C C . VAL A 1 74 ? 4.02 -6.52 -1.503 1 98.88 74 VAL A C 1
ATOM 596 O O . VAL A 1 74 ? 3.797 -6.406 -0.295 1 98.88 74 VAL A O 1
ATOM 599 N N . ILE A 1 75 ? 3.904 -7.625 -2.186 1 98.94 75 ILE A N 1
ATOM 600 C CA . ILE A 1 75 ? 3.406 -8.859 -1.594 1 98.94 75 ILE A CA 1
ATOM 601 C C . ILE A 1 75 ? 4.562 -9.836 -1.395 1 98.94 75 ILE A C 1
ATOM 603 O O . ILE A 1 75 ? 5.316 -10.117 -2.328 1 98.94 75 ILE A O 1
ATOM 607 N N . ASP A 1 76 ? 4.688 -10.312 -0.152 1 98.69 76 ASP A N 1
ATOM 608 C CA . ASP A 1 76 ? 5.664 -11.352 0.159 1 98.69 76 ASP A CA 1
ATOM 609 C C . ASP A 1 76 ? 5.223 -12.703 -0.387 1 98.69 76 ASP A C 1
ATOM 611 O O . ASP A 1 76 ? 4.098 -13.141 -0.14 1 98.69 76 ASP A O 1
ATOM 615 N N . VAL A 1 77 ? 6.094 -13.359 -1.124 1 98.81 77 VAL A N 1
ATOM 616 C CA . VAL A 1 77 ? 5.77 -14.656 -1.704 1 98.81 77 VAL A CA 1
ATOM 617 C C . VAL A 1 77 ? 6.91 -15.633 -1.445 1 98.81 77 VAL A C 1
ATOM 619 O O . VAL A 1 77 ? 8.07 -15.234 -1.307 1 98.81 77 VAL A O 1
ATOM 622 N N . PRO A 1 78 ? 6.57 -16.938 -1.404 1 98.5 78 PRO A N 1
ATOM 623 C CA . PRO A 1 78 ? 7.625 -17.938 -1.166 1 98.5 78 PRO A CA 1
ATOM 624 C C . PRO A 1 78 ? 8.586 -18.062 -2.346 1 98.5 78 PRO A C 1
ATOM 626 O O . PRO A 1 78 ? 9.75 -18.438 -2.162 1 98.5 78 PRO A O 1
ATOM 629 N N . SER A 1 79 ? 8.148 -17.828 -3.535 1 98.69 79 SER A N 1
ATOM 630 C CA . SER A 1 79 ? 8.945 -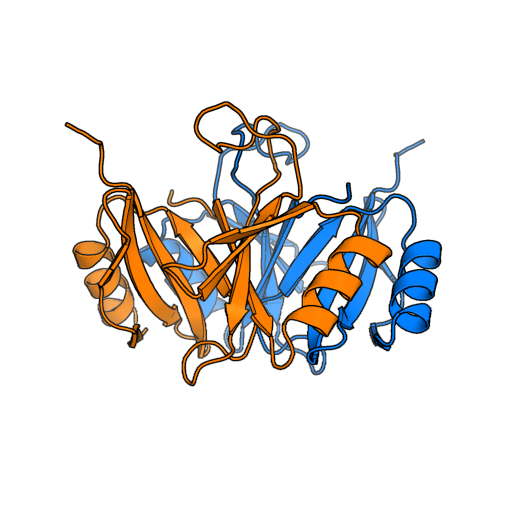17.906 -4.758 1 98.69 79 SER A CA 1
ATOM 631 C C . SER A 1 79 ? 8.469 -16.891 -5.797 1 98.69 79 SER A C 1
ATOM 633 O O . SER A 1 79 ? 7.352 -17 -6.301 1 98.69 79 SER A O 1
ATOM 635 N N . VAL A 1 80 ? 9.367 -16.031 -6.18 1 98.75 80 VAL A N 1
ATOM 636 C CA . VAL A 1 80 ? 9.039 -15.023 -7.191 1 98.75 80 VAL A CA 1
ATOM 637 C C . VAL A 1 80 ? 8.766 -15.711 -8.531 1 98.75 80 VAL A C 1
ATOM 639 O O . VAL A 1 80 ? 7.777 -15.414 -9.195 1 98.75 80 VAL A O 1
ATOM 642 N N . ASP A 1 81 ? 9.578 -16.688 -8.859 1 98.69 81 ASP A N 1
ATOM 643 C CA . ASP A 1 81 ? 9.43 -17.375 -10.141 1 98.69 81 ASP A CA 1
ATOM 644 C C . ASP A 1 81 ? 8.078 -18.078 -10.234 1 98.69 81 ASP A C 1
ATOM 646 O O . ASP A 1 81 ? 7.383 -17.969 -11.242 1 98.69 81 ASP A O 1
ATOM 650 N N . GLU A 1 82 ? 7.75 -18.766 -9.219 1 98.69 82 GLU A N 1
ATOM 651 C CA . GLU A 1 82 ? 6.473 -19.484 -9.211 1 98.69 82 GLU A CA 1
ATOM 652 C C . GLU A 1 82 ? 5.301 -18.5 -9.312 1 98.69 82 GLU A C 1
ATOM 654 O O . GLU A 1 82 ? 4.324 -18.766 -10.008 1 98.69 82 GLU A O 1
ATOM 659 N N . HIS A 1 83 ? 5.41 -17.422 -8.672 1 98.81 83 HIS A N 1
ATOM 660 C CA . HIS A 1 83 ? 4.277 -16.516 -8.641 1 98.81 83 HIS A CA 1
ATOM 661 C C . HIS A 1 83 ? 4.191 -15.688 -9.922 1 98.81 83 HIS A C 1
ATOM 663 O O . HIS A 1 83 ? 3.102 -15.289 -10.336 1 98.81 83 HIS A O 1
ATOM 669 N N . ILE A 1 84 ? 5.309 -15.414 -10.547 1 98.75 84 ILE A N 1
ATOM 670 C CA . ILE A 1 84 ? 5.242 -14.844 -11.891 1 98.75 84 ILE A CA 1
ATOM 671 C C . ILE A 1 84 ? 4.441 -15.773 -12.805 1 98.75 84 ILE A C 1
ATOM 673 O O . ILE A 1 84 ? 3.559 -15.32 -13.539 1 98.75 84 ILE A O 1
ATOM 677 N N . SER A 1 85 ? 4.738 -17.047 -12.719 1 98.75 85 SER A N 1
ATOM 678 C CA . SER A 1 85 ? 4.02 -18.016 -13.523 1 98.75 85 SER A CA 1
ATOM 679 C C . SER A 1 85 ? 2.529 -18.016 -13.195 1 98.75 85 SER A C 1
ATOM 681 O O . SER A 1 85 ? 1.688 -18.078 -14.094 1 98.75 85 SER A O 1
ATOM 683 N N . LYS A 1 86 ? 2.189 -18 -11.922 1 98.81 86 LYS A N 1
ATOM 684 C CA . LYS A 1 86 ? 0.794 -17.953 -11.492 1 98.81 86 LYS A CA 1
ATOM 685 C C . LYS A 1 86 ? 0.107 -16.688 -12.031 1 98.81 86 LYS A C 1
ATOM 687 O O . LYS A 1 86 ? -1.042 -16.75 -12.469 1 98.81 86 LYS A O 1
ATOM 692 N N . VAL A 1 87 ? 0.773 -15.547 -11.961 1 98.88 87 VAL A N 1
ATOM 693 C CA . VAL A 1 87 ? 0.237 -14.273 -12.438 1 98.88 87 VAL A CA 1
ATOM 694 C C . VAL A 1 87 ? -0.094 -14.375 -13.922 1 98.88 87 VAL A C 1
ATOM 696 O O . VAL A 1 87 ? -1.198 -14.023 -14.344 1 98.88 87 VAL A O 1
ATOM 699 N N . GLU A 1 88 ? 0.802 -14.844 -14.672 1 98.75 88 GLU A N 1
ATOM 700 C CA . GLU A 1 88 ? 0.614 -14.938 -16.125 1 98.75 88 GLU A CA 1
ATOM 701 C C . GLU A 1 88 ? -0.485 -15.938 -16.469 1 98.75 88 GLU A C 1
ATOM 703 O O . GLU A 1 88 ? -1.308 -15.68 -17.344 1 98.75 88 GLU A O 1
ATOM 708 N N . SER A 1 89 ? -0.473 -17.047 -15.789 1 98.75 89 SER A N 1
ATOM 709 C CA . SER A 1 89 ? -1.504 -18.062 -16.016 1 98.75 89 SER A CA 1
ATOM 710 C C . SER A 1 89 ? -2.891 -17.516 -15.68 1 98.75 89 SER A C 1
ATOM 712 O O . SER A 1 89 ? -3.883 -17.922 -16.281 1 98.75 89 SER A O 1
ATOM 714 N N . ALA A 1 90 ? -2.922 -16.594 -14.781 1 98.75 90 ALA A N 1
ATOM 715 C CA . ALA A 1 90 ? -4.191 -16.031 -14.336 1 98.75 90 ALA A CA 1
ATOM 716 C C . ALA A 1 90 ? -4.602 -14.844 -15.211 1 98.75 90 ALA A C 1
ATOM 718 O O . ALA A 1 90 ? -5.664 -14.25 -15.008 1 98.75 90 ALA A O 1
ATOM 719 N N . GLY A 1 91 ? -3.801 -14.5 -16.156 1 98.69 91 GLY A N 1
ATOM 720 C CA . GLY A 1 91 ? -4.168 -13.445 -17.094 1 98.69 91 GLY A CA 1
ATOM 721 C C . GLY A 1 91 ? -3.439 -12.141 -16.844 1 98.69 91 GLY A C 1
ATOM 722 O O . GLY A 1 91 ? -3.672 -11.148 -17.531 1 98.69 91 GLY A O 1
ATOM 723 N N . GLY A 1 92 ? -2.58 -12.109 -15.812 1 98.75 92 GLY A N 1
ATOM 724 C CA . GLY A 1 92 ? -1.718 -10.961 -15.586 1 98.75 92 GLY A CA 1
ATOM 725 C C . GLY A 1 92 ? -0.49 -10.953 -16.484 1 98.75 92 GLY A C 1
ATOM 726 O O . GLY A 1 92 ? -0.415 -11.711 -17.453 1 98.75 92 GLY A O 1
ATOM 727 N N . LYS A 1 93 ? 0.424 -9.945 -16.141 1 98.62 93 LYS A N 1
ATOM 728 C CA . LYS A 1 93 ? 1.634 -9.797 -16.938 1 98.62 93 LYS A CA 1
ATOM 729 C C . LYS A 1 93 ? 2.832 -9.438 -16.062 1 98.62 93 LYS A C 1
ATOM 731 O O . LYS A 1 93 ? 2.676 -8.812 -15.016 1 98.62 93 LYS A O 1
ATOM 736 N N . THR A 1 94 ? 3.99 -9.883 -16.578 1 98.56 94 THR A N 1
ATOM 737 C CA . THR A 1 94 ? 5.223 -9.383 -15.977 1 98.56 94 THR A CA 1
ATOM 738 C C . THR A 1 94 ? 5.586 -8.016 -16.547 1 98.56 94 THR A C 1
ATOM 740 O O . THR A 1 94 ? 5.625 -7.832 -17.766 1 98.56 94 THR A O 1
ATOM 743 N N . ILE A 1 95 ? 5.859 -7.086 -15.656 1 97.88 95 ILE A N 1
ATOM 744 C CA . ILE A 1 95 ? 6.152 -5.746 -16.156 1 97.88 95 ILE A CA 1
ATOM 745 C C . ILE A 1 95 ? 7.617 -5.406 -15.891 1 97.88 95 ILE A C 1
ATOM 747 O O . ILE A 1 95 ? 8.203 -4.57 -16.578 1 97.88 95 ILE A O 1
ATOM 751 N N . MET A 1 96 ? 8.203 -5.898 -14.859 1 97.62 96 MET A N 1
ATOM 752 C CA . MET A 1 96 ? 9.625 -5.855 -14.539 1 97.62 96 MET A CA 1
ATOM 753 C C . MET A 1 96 ? 10.133 -7.234 -14.133 1 97.62 96 MET A C 1
ATOM 755 O O . MET A 1 96 ? 9.625 -7.828 -13.18 1 97.62 96 MET A O 1
ATOM 759 N N . PRO A 1 97 ? 11.094 -7.711 -14.891 1 97.19 97 PRO A N 1
ATOM 760 C CA . PRO A 1 97 ? 11.602 -9.047 -14.547 1 97.19 97 PRO A CA 1
ATOM 761 C C . PRO A 1 97 ? 12.234 -9.102 -13.164 1 97.19 97 PRO A C 1
ATOM 763 O O . PRO A 1 97 ? 12.57 -8.062 -12.586 1 97.19 97 PRO A O 1
ATOM 766 N N . LYS A 1 98 ? 12.344 -10.359 -12.766 1 98.12 98 LYS A N 1
ATOM 767 C CA . LYS A 1 98 ? 12.945 -10.633 -11.461 1 98.12 98 LYS A CA 1
ATOM 768 C C . LYS A 1 98 ? 14.367 -10.078 -11.383 1 98.12 98 LYS A C 1
ATOM 770 O O . LYS A 1 98 ? 15.164 -10.25 -12.305 1 98.12 98 LYS A O 1
ATOM 775 N N . ILE A 1 99 ? 14.648 -9.414 -10.266 1 96.81 99 ILE A N 1
ATOM 776 C CA . ILE A 1 99 ? 16 -8.961 -9.977 1 96.81 99 ILE A CA 1
ATOM 777 C C . ILE A 1 99 ? 16.375 -9.344 -8.547 1 96.81 99 ILE A C 1
ATOM 779 O O . ILE A 1 99 ? 15.5 -9.578 -7.707 1 96.81 99 ILE A O 1
ATOM 783 N N . GLN A 1 100 ? 17.656 -9.398 -8.352 1 95.81 100 GLN A N 1
ATOM 784 C CA . GLN A 1 100 ? 18.156 -9.594 -6.992 1 95.81 100 GLN A CA 1
ATOM 785 C C . GLN A 1 100 ? 18.438 -8.258 -6.309 1 95.81 100 GLN A C 1
ATOM 787 O O . GLN A 1 100 ? 19.047 -7.367 -6.91 1 95.81 100 GLN A O 1
ATOM 792 N N . VAL A 1 101 ? 17.953 -8.141 -5.129 1 93.25 101 VAL A N 1
ATOM 793 C CA . VAL A 1 101 ? 18.203 -6.949 -4.32 1 93.25 101 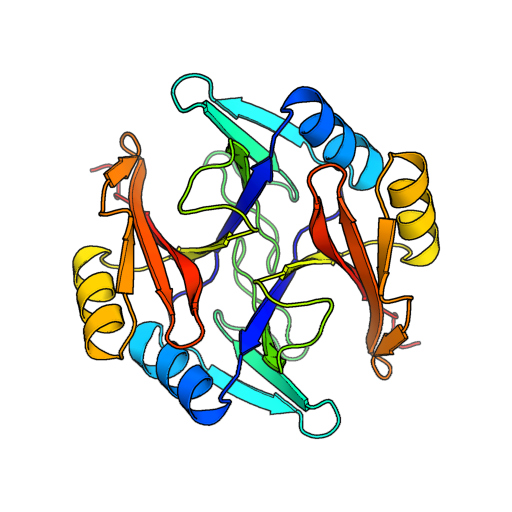VAL A CA 1
ATOM 794 C C . VAL A 1 101 ? 19.203 -7.277 -3.207 1 93.25 101 VAL A C 1
ATOM 796 O O . VAL A 1 101 ? 18.812 -7.746 -2.135 1 93.25 101 VAL A O 1
ATOM 799 N N . GLY A 1 102 ? 20.438 -6.926 -3.506 1 89.06 102 GLY A N 1
ATOM 800 C CA . GLY A 1 102 ? 21.469 -7.32 -2.561 1 89.06 102 GLY A CA 1
ATOM 801 C C . GLY A 1 102 ? 21.359 -8.773 -2.131 1 89.06 102 GLY A C 1
ATOM 802 O O . GLY A 1 102 ? 21.125 -9.656 -2.959 1 89.06 102 GLY A O 1
ATOM 803 N N . ASP A 1 103 ? 21.688 -8.992 -0.834 1 89.06 103 ASP A N 1
ATOM 804 C CA . ASP A 1 103 ? 21.562 -10.328 -0.265 1 89.06 103 ASP A CA 1
ATOM 805 C C . ASP A 1 103 ? 20.234 -10.484 0.47 1 89.06 103 ASP A C 1
ATOM 807 O O . ASP A 1 103 ? 20.031 -11.438 1.223 1 89.06 103 ASP A O 1
ATOM 811 N N . PHE A 1 104 ? 19.375 -9.602 0.162 1 90.69 104 PHE A N 1
ATOM 812 C CA . PHE A 1 104 ? 18.156 -9.531 0.954 1 90.69 104 PHE A CA 1
ATOM 813 C C . PHE A 1 104 ? 17.062 -10.391 0.331 1 90.69 104 PHE A C 1
ATOM 815 O O . PHE A 1 104 ? 16.297 -11.047 1.043 1 90.69 104 PHE A O 1
ATOM 822 N N . GLY A 1 105 ? 16.953 -10.281 -0.992 1 96.31 105 GLY A N 1
ATOM 823 C CA . GLY A 1 105 ? 15.852 -11.016 -1.598 1 96.31 105 GLY A CA 1
ATOM 824 C C . GLY A 1 105 ? 15.742 -10.789 -3.094 1 96.31 105 GLY A C 1
ATOM 825 O O . GLY A 1 105 ? 16.656 -10.258 -3.719 1 96.31 105 GLY A O 1
ATOM 826 N N . LEU A 1 106 ? 14.664 -11.375 -3.682 1 98.19 106 LEU A N 1
ATOM 827 C CA . LEU A 1 106 ? 14.305 -11.242 -5.086 1 98.19 106 LEU A CA 1
ATOM 828 C C . LEU A 1 106 ? 13.039 -10.406 -5.238 1 98.19 106 LEU A C 1
ATOM 830 O O . LEU A 1 106 ? 12.125 -10.5 -4.418 1 98.19 106 LEU A O 1
ATOM 834 N N . TYR A 1 107 ? 13.062 -9.625 -6.336 1 98 107 TYR A N 1
ATOM 835 C CA . TYR A 1 107 ? 11.961 -8.688 -6.539 1 98 107 TYR A CA 1
ATOM 836 C C . TYR A 1 107 ? 11.523 -8.672 -8 1 98 107 TYR A C 1
ATOM 838 O O . TYR A 1 107 ? 12.359 -8.75 -8.906 1 98 107 TYR A O 1
ATOM 846 N N . ALA A 1 108 ? 10.25 -8.562 -8.242 1 98.62 108 ALA A N 1
ATOM 847 C CA . ALA A 1 108 ? 9.664 -8.344 -9.562 1 98.62 108 ALA A CA 1
ATOM 848 C C . ALA A 1 108 ? 8.406 -7.48 -9.469 1 98.62 108 ALA A C 1
ATOM 850 O O . ALA A 1 108 ? 7.848 -7.301 -8.383 1 98.62 108 ALA A O 1
ATOM 851 N N . ARG A 1 109 ? 8.094 -6.891 -10.57 1 98.69 109 ARG A N 1
ATOM 852 C CA . ARG A 1 109 ? 6.801 -6.23 -10.688 1 98.69 109 ARG A CA 1
ATOM 853 C C . ARG A 1 109 ? 5.926 -6.914 -11.727 1 98.69 109 ARG A C 1
ATOM 855 O O . ARG A 1 109 ? 6.398 -7.262 -12.812 1 98.69 109 ARG A O 1
ATOM 862 N N . VAL A 1 110 ? 4.699 -7.047 -11.391 1 98.81 110 VAL A N 1
ATOM 863 C CA . VAL A 1 110 ? 3.719 -7.648 -12.289 1 98.81 110 VAL A CA 1
ATOM 864 C C . VAL A 1 110 ? 2.494 -6.742 -12.398 1 98.81 110 VAL A C 1
ATOM 866 O O . VAL A 1 110 ? 2.311 -5.836 -11.586 1 98.81 110 VAL A O 1
ATOM 869 N N . ALA A 1 111 ? 1.727 -6.93 -13.445 1 98.56 111 ALA A N 1
ATOM 870 C CA . ALA A 1 111 ? 0.401 -6.328 -13.562 1 98.56 111 ALA A CA 1
ATOM 871 C C . ALA A 1 111 ? -0.694 -7.359 -13.297 1 98.56 111 ALA A C 1
ATOM 873 O O . ALA A 1 111 ? -0.657 -8.469 -13.844 1 98.56 111 ALA A O 1
ATOM 874 N N . ASP A 1 112 ? -1.664 -6.977 -12.445 1 98.69 112 ASP A N 1
ATOM 875 C CA . ASP A 1 112 ? -2.82 -7.848 -12.266 1 98.69 112 ASP A CA 1
ATOM 876 C C . ASP A 1 112 ? -3.764 -7.762 -13.461 1 98.69 112 ASP A C 1
ATOM 878 O O . ASP A 1 112 ? -3.477 -7.062 -14.438 1 98.69 112 ASP A O 1
ATOM 882 N N . THR A 1 113 ? -4.832 -8.43 -13.453 1 98.75 113 THR A N 1
ATOM 883 C CA . THR A 1 113 ? -5.77 -8.516 -14.57 1 98.75 113 THR A CA 1
ATOM 884 C C . THR A 1 113 ? -6.5 -7.191 -14.766 1 98.75 113 THR A C 1
ATOM 886 O O . THR A 1 113 ? -7.16 -6.984 -15.781 1 98.75 113 THR A O 1
ATOM 889 N N . GLU A 1 114 ? -6.465 -6.293 -13.812 1 98.31 114 GLU A N 1
ATOM 890 C CA . GLU A 1 114 ? -7.129 -4.996 -13.867 1 98.31 114 GLU A CA 1
ATOM 891 C C . GLU A 1 114 ? -6.156 -3.898 -14.297 1 98.31 114 GLU A C 1
ATOM 893 O O . GLU A 1 114 ? -6.535 -2.729 -14.383 1 98.31 114 GLU A O 1
ATOM 898 N N . GLY A 1 115 ? -4.879 -4.242 -14.477 1 97.38 115 GLY A N 1
ATOM 899 C CA . GLY A 1 115 ? -3.865 -3.297 -14.922 1 97.38 115 GLY A CA 1
ATOM 900 C C . GLY A 1 115 ? -3.082 -2.678 -13.781 1 97.38 115 GLY A C 1
ATOM 901 O O . GLY A 1 115 ? -2.24 -1.804 -14 1 97.38 115 GLY A O 1
ATOM 902 N N . ASN A 1 116 ? -3.346 -3.041 -12.602 1 98.19 116 ASN A N 1
ATOM 903 C CA . ASN A 1 116 ? -2.586 -2.529 -11.469 1 98.19 116 ASN A CA 1
ATOM 904 C C . ASN A 1 116 ? -1.181 -3.125 -11.422 1 98.19 116 ASN A C 1
ATOM 906 O O . ASN A 1 116 ? -1.003 -4.324 -11.633 1 98.19 116 ASN A O 1
ATOM 910 N N . VAL A 1 117 ? -0.201 -2.324 -11.117 1 98.44 117 VAL A N 1
ATOM 911 C CA . VAL A 1 117 ? 1.156 -2.812 -10.898 1 98.44 117 VAL A CA 1
ATOM 912 C C . VAL A 1 117 ? 1.328 -3.232 -9.445 1 98.44 117 VAL A C 1
ATOM 914 O O . VAL A 1 117 ? 1.039 -2.457 -8.531 1 98.44 117 VAL A O 1
ATOM 917 N N . ILE A 1 118 ? 1.809 -4.484 -9.297 1 98.75 118 ILE A N 1
ATOM 918 C CA . ILE A 1 118 ? 2.027 -5.094 -7.992 1 98.75 118 ILE A CA 1
ATOM 919 C C . ILE A 1 118 ? 3.473 -5.57 -7.879 1 98.75 118 ILE A C 1
ATOM 921 O O . ILE A 1 118 ? 4.004 -6.188 -8.805 1 98.75 118 ILE A O 1
ATOM 925 N N . GLY A 1 119 ? 4.117 -5.211 -6.754 1 98.81 119 GLY A N 1
ATOM 926 C CA . GLY A 1 119 ? 5.406 -5.816 -6.465 1 98.81 119 GLY A CA 1
ATOM 927 C C . GLY A 1 119 ? 5.293 -7.18 -5.805 1 98.81 119 GLY A C 1
ATOM 928 O O . GLY A 1 119 ? 4.43 -7.395 -4.957 1 98.81 119 GLY A O 1
ATOM 929 N N . ILE A 1 120 ? 6.16 -8.102 -6.168 1 98.88 120 ILE A N 1
ATOM 930 C CA . ILE A 1 120 ? 6.262 -9.367 -5.449 1 98.88 120 ILE A CA 1
ATOM 931 C C . ILE A 1 120 ? 7.695 -9.57 -4.965 1 98.88 120 ILE A C 1
ATOM 933 O O . ILE A 1 120 ? 8.648 -9.242 -5.672 1 98.88 120 ILE A O 1
ATOM 937 N N . TRP A 1 121 ? 7.82 -10.078 -3.771 1 98.69 121 TRP A N 1
ATOM 938 C CA . TRP A 1 121 ? 9.086 -10.133 -3.053 1 98.69 121 TRP A CA 1
ATOM 939 C C . TRP A 1 121 ? 9.305 -11.508 -2.436 1 98.69 121 TRP A C 1
ATOM 941 O O . TRP A 1 121 ? 8.398 -12.062 -1.806 1 98.69 121 TRP A O 1
ATOM 951 N N . GLN A 1 122 ? 10.477 -11.977 -2.627 1 98.5 122 GLN A N 1
ATOM 952 C CA . GLN A 1 122 ? 10.938 -13.203 -1.987 1 98.5 122 GLN A CA 1
ATOM 953 C C . GLN A 1 122 ? 12.164 -12.945 -1.121 1 98.5 122 GLN A C 1
ATOM 955 O O . GLN A 1 122 ? 13.227 -12.578 -1.633 1 98.5 122 GLN A O 1
ATOM 960 N N . THR A 1 123 ? 12.008 -13.094 0.203 1 95.88 123 THR A N 1
ATOM 961 C CA . THR A 1 123 ? 13.133 -12.898 1.109 1 95.88 123 THR A CA 1
ATOM 962 C C . THR A 1 123 ? 14.133 -14.055 0.983 1 95.88 123 THR A C 1
ATOM 964 O O . THR A 1 123 ? 13.742 -15.219 0.99 1 95.88 123 THR A O 1
ATOM 967 N N . LEU A 1 124 ? 15.398 -13.688 0.782 1 90.19 124 LEU A N 1
ATOM 968 C CA . LEU A 1 124 ? 16.453 -14.695 0.727 1 90.19 124 LEU A CA 1
ATOM 969 C C . LEU A 1 124 ? 17 -14.992 2.121 1 90.19 124 LEU A C 1
ATOM 971 O O . LEU A 1 124 ? 17.109 -14.086 2.949 1 90.19 124 LEU A O 1
ATOM 975 N N . LYS A 1 125 ? 16.609 -16.047 2.742 1 71.38 125 LYS A N 1
ATOM 976 C CA . LYS A 1 125 ? 17.141 -16.5 4.027 1 71.38 125 LYS A CA 1
ATOM 977 C C . LYS A 1 125 ? 18.672 -16.484 4.027 1 71.38 125 LYS A C 1
ATOM 979 O O . LYS A 1 125 ? 19.297 -16.969 3.088 1 71.38 125 LYS A O 1
ATOM 984 N N . ALA A 1 126 ? 19.422 -15.375 4.609 1 48.25 126 ALA A N 1
ATOM 985 C CA . ALA A 1 126 ? 20.844 -15.633 4.797 1 48.25 126 ALA A CA 1
ATOM 986 C C . ALA A 1 126 ? 21.094 -17.047 5.301 1 48.25 126 ALA A C 1
ATOM 988 O O . ALA A 1 126 ? 20.359 -17.547 6.172 1 48.25 126 ALA A O 1
ATOM 989 N N . CYS A 1 127 ? 21.781 -17.844 4.48 1 36.47 127 CYS A N 1
ATOM 990 C CA . CYS A 1 127 ? 22.391 -19.094 4.949 1 36.47 127 CYS A CA 1
ATOM 991 C C . CYS A 1 127 ? 22.906 -18.938 6.375 1 36.47 127 CYS A C 1
ATOM 993 O O . CYS A 1 127 ? 23.391 -17.859 6.754 1 36.47 127 CYS A O 1
ATOM 995 N N . MET B 1 1 ? 4.492 9.359 14.539 1 93.94 1 MET B N 1
ATOM 996 C CA . MET B 1 1 ? 4.516 9.031 13.117 1 93.94 1 MET B CA 1
ATOM 997 C C . MET B 1 1 ? 3.209 8.359 12.695 1 93.94 1 MET B C 1
ATOM 999 O O . MET B 1 1 ? 2.635 7.574 13.453 1 93.94 1 MET B O 1
ATOM 1003 N N . ASN B 1 2 ? 2.672 8.766 11.57 1 98.56 2 ASN B N 1
ATOM 1004 C CA . ASN B 1 2 ? 1.432 8.188 11.062 1 98.56 2 ASN B CA 1
ATOM 1005 C C . ASN B 1 2 ? 1.697 6.945 10.219 1 98.56 2 ASN B C 1
ATOM 1007 O O . ASN B 1 2 ? 2.373 7.02 9.195 1 98.56 2 ASN B O 1
ATOM 1011 N N . LYS B 1 3 ? 1.135 5.828 10.562 1 98.56 3 LYS B N 1
ATOM 1012 C CA . LYS B 1 3 ? 1.515 4.543 9.984 1 98.56 3 LYS B CA 1
ATOM 1013 C C . LYS B 1 3 ? 0.631 4.191 8.797 1 98.56 3 LYS B C 1
ATOM 1015 O O . LYS B 1 3 ? -0.535 4.59 8.742 1 98.56 3 LYS B O 1
ATOM 1020 N N . VAL B 1 4 ? 1.209 3.451 7.848 1 98.81 4 VAL B N 1
ATOM 1021 C CA . VAL B 1 4 ? 0.42 2.838 6.785 1 98.81 4 VAL B CA 1
ATOM 1022 C C . VAL B 1 4 ? -0.254 1.57 7.309 1 98.81 4 VAL B C 1
ATOM 1024 O O . VAL B 1 4 ? 0.419 0.653 7.785 1 98.81 4 VAL B O 1
ATOM 1027 N N . VAL B 1 5 ? -1.605 1.499 7.102 1 98.5 5 VAL B N 1
ATOM 1028 C CA . VAL B 1 5 ? -2.311 0.451 7.832 1 98.5 5 VAL B CA 1
ATOM 1029 C C . VAL B 1 5 ? -3.236 -0.308 6.883 1 98.5 5 VAL B C 1
ATOM 1031 O O . VAL B 1 5 ? -3.873 -1.287 7.277 1 98.5 5 VAL B O 1
ATOM 1034 N N . HIS B 1 6 ? -3.398 0.174 5.707 1 98.75 6 HIS B N 1
ATOM 1035 C CA . HIS B 1 6 ? -4.375 -0.374 4.773 1 98.75 6 HIS B CA 1
ATOM 1036 C C . HIS B 1 6 ? -3.994 -0.059 3.332 1 98.75 6 HIS B C 1
ATOM 1038 O O . HIS B 1 6 ? -3.059 0.704 3.084 1 98.75 6 HIS B O 1
ATOM 1044 N N . PHE B 1 7 ? -4.551 -0.822 2.381 1 98.81 7 PHE B N 1
ATOM 1045 C CA . PHE B 1 7 ? -4.406 -0.528 0.96 1 98.81 7 PHE B CA 1
ATOM 1046 C C . PHE B 1 7 ? -5.73 -0.721 0.231 1 98.81 7 PHE B C 1
ATOM 1048 O O . PHE B 1 7 ? -6.641 -1.372 0.748 1 98.81 7 PHE B O 1
ATOM 1055 N N . GLU B 1 8 ? -5.773 -0.106 -0.919 1 98.5 8 GLU B N 1
ATOM 1056 C CA . GLU B 1 8 ? -6.91 -0.238 -1.824 1 98.5 8 GLU B CA 1
ATOM 1057 C C . GLU B 1 8 ? -6.449 -0.551 -3.246 1 98.5 8 GLU B C 1
ATOM 1059 O O . GLU B 1 8 ? -5.57 0.126 -3.781 1 98.5 8 GLU B O 1
ATOM 1064 N N . ILE B 1 9 ? -7.059 -1.569 -3.799 1 98.62 9 ILE B N 1
ATOM 1065 C CA . ILE B 1 9 ? -6.781 -1.909 -5.191 1 98.62 9 ILE B CA 1
ATOM 1066 C C . ILE B 1 9 ? -8.047 -1.727 -6.027 1 98.62 9 ILE B C 1
ATOM 1068 O O . ILE B 1 9 ? -9.062 -2.381 -5.781 1 98.62 9 ILE B O 1
ATOM 1072 N N . PRO B 1 10 ? -7.941 -0.864 -6.996 1 98.44 10 PRO B N 1
ATOM 1073 C CA . PRO B 1 10 ? -9.125 -0.665 -7.836 1 98.44 10 PRO B CA 1
ATOM 1074 C C . PRO B 1 10 ? -9.305 -1.773 -8.875 1 98.44 10 PRO B C 1
ATOM 1076 O O . PRO B 1 10 ? -8.328 -2.426 -9.258 1 98.44 10 PRO B O 1
ATOM 1079 N N . PHE B 1 11 ? -10.562 -1.908 -9.305 1 98.12 11 PHE B N 1
ATOM 1080 C CA . PHE B 1 11 ? -10.844 -2.902 -10.336 1 98.12 11 PHE B CA 1
ATOM 1081 C C . PHE B 1 11 ? -11.914 -2.404 -11.297 1 98.12 11 PHE B C 1
ATOM 1083 O O . PHE B 1 11 ? -12.727 -1.546 -10.938 1 98.12 11 PHE B O 1
ATOM 1090 N N . ASP B 1 12 ? -11.859 -2.947 -12.57 1 97.56 12 ASP B N 1
ATOM 1091 C CA . ASP B 1 12 ? -12.93 -2.766 -13.547 1 97.56 12 ASP B CA 1
ATOM 1092 C C . ASP B 1 12 ? -13.953 -3.895 -13.461 1 97.56 12 ASP B C 1
ATOM 1094 O O . ASP B 1 12 ? -15.156 -3.643 -13.414 1 97.56 12 ASP B O 1
ATOM 1098 N N . ASP B 1 13 ? -13.523 -5.105 -13.375 1 97.75 13 ASP B N 1
ATOM 1099 C CA . ASP B 1 13 ? -14.359 -6.297 -13.289 1 97.75 13 ASP B CA 1
ATOM 1100 C C . ASP B 1 13 ? -14.18 -6.996 -11.938 1 97.75 13 ASP B C 1
ATOM 1102 O O . ASP B 1 13 ? -13.125 -7.586 -11.68 1 97.75 13 ASP B O 1
ATOM 1106 N N . GLU B 1 14 ? -15.227 -6.992 -11.18 1 96 14 GLU B N 1
ATOM 1107 C CA . GLU B 1 14 ? -15.188 -7.461 -9.797 1 96 14 GLU B CA 1
ATOM 1108 C C . GLU B 1 14 ? -14.805 -8.938 -9.719 1 96 14 GLU B C 1
ATOM 1110 O O . GLU B 1 14 ? -13.898 -9.305 -8.969 1 96 14 GLU B O 1
ATOM 1115 N N . SER B 1 15 ? -15.531 -9.727 -10.453 1 97.44 15 SER B N 1
ATOM 1116 C CA . SER B 1 15 ? -15.312 -11.164 -10.414 1 97.44 15 SER B CA 1
ATOM 1117 C C . SER B 1 15 ? -13.898 -11.516 -10.875 1 97.44 15 SER B C 1
ATOM 1119 O O . SER B 1 15 ? -13.25 -12.383 -10.289 1 97.44 15 SER B O 1
ATOM 1121 N N . ARG B 1 16 ? -13.461 -10.875 -11.883 1 98.5 16 ARG B N 1
ATOM 1122 C CA . ARG B 1 16 ? -12.125 -11.117 -12.422 1 98.5 16 ARG B CA 1
ATOM 1123 C C . ARG B 1 16 ? -11.047 -10.727 -11.422 1 98.5 16 ARG B C 1
ATOM 1125 O O . ARG B 1 16 ? -10.078 -11.461 -11.227 1 98.5 16 ARG B O 1
ATOM 1132 N N . ALA B 1 17 ? -11.234 -9.617 -10.781 1 98.5 17 ALA B N 1
ATOM 1133 C CA . ALA B 1 17 ? -10.273 -9.156 -9.781 1 98.5 17 ALA B CA 1
ATOM 1134 C C . ALA B 1 17 ? -10.219 -10.109 -8.594 1 98.5 17 ALA B C 1
ATOM 1136 O O . ALA B 1 17 ? -9.141 -10.492 -8.148 1 98.5 17 ALA B O 1
ATOM 1137 N N . GLN B 1 18 ? -11.375 -10.469 -8.086 1 98.25 18 GLN B N 1
ATOM 1138 C CA . GLN B 1 18 ? -11.414 -11.383 -6.945 1 98.25 18 GLN B CA 1
ATOM 1139 C C . GLN B 1 18 ? -10.719 -12.695 -7.27 1 98.25 18 GLN B C 1
ATOM 1141 O O . GLN B 1 18 ? -9.891 -13.18 -6.488 1 98.25 18 GLN B O 1
ATOM 1146 N N . LYS B 1 19 ? -11.039 -13.227 -8.367 1 98.62 19 LYS B N 1
ATOM 1147 C CA . LYS B 1 19 ? -10.469 -14.5 -8.789 1 98.62 19 LYS B CA 1
ATOM 1148 C C . LYS B 1 19 ? -8.945 -14.414 -8.891 1 98.62 19 LYS B C 1
ATOM 1150 O O . LYS B 1 19 ? -8.234 -15.32 -8.461 1 98.62 19 LYS B O 1
ATOM 1155 N N . PHE B 1 20 ? -8.484 -13.375 -9.438 1 98.94 20 PHE B N 1
ATOM 1156 C CA . PHE B 1 20 ? -7.043 -13.18 -9.586 1 98.94 20 PHE B CA 1
ATOM 1157 C C . PHE B 1 20 ? -6.344 -13.242 -8.234 1 98.94 20 PHE B C 1
ATOM 1159 O O . PHE B 1 20 ? -5.406 -14.023 -8.055 1 98.94 20 PHE B O 1
ATOM 1166 N N . TYR B 1 21 ? -6.758 -12.445 -7.328 1 98.88 21 TYR B N 1
ATOM 1167 C CA . TYR B 1 21 ? -6.047 -12.328 -6.059 1 98.88 21 TYR B CA 1
ATOM 1168 C C . TYR B 1 21 ? -6.246 -13.578 -5.203 1 98.88 21 TYR B C 1
ATOM 1170 O O . TYR B 1 21 ? -5.355 -13.961 -4.441 1 98.88 21 TYR B O 1
ATOM 1178 N N . GLN B 1 22 ? -7.379 -14.234 -5.336 1 98.62 22 GLN B N 1
ATOM 1179 C CA . GLN B 1 22 ? -7.578 -15.516 -4.66 1 98.62 22 GLN B CA 1
ATOM 1180 C C . GLN B 1 22 ? -6.652 -16.594 -5.227 1 98.62 22 GLN B C 1
ATOM 1182 O O . GLN B 1 22 ? -5.988 -17.297 -4.473 1 98.62 22 GLN B O 1
ATOM 1187 N N . ASP B 1 23 ? -6.582 -16.656 -6.512 1 98.62 23 ASP B N 1
ATOM 1188 C CA . ASP B 1 23 ? -5.832 -17.719 -7.176 1 98.62 23 ASP B CA 1
ATOM 1189 C C . ASP B 1 23 ? -4.328 -17.5 -7.043 1 98.62 23 ASP B C 1
ATOM 1191 O O . ASP B 1 23 ? -3.564 -18.453 -6.852 1 98.62 23 ASP B O 1
ATOM 1195 N N . VAL B 1 24 ? -3.91 -16.312 -7.207 1 98.88 24 VAL B N 1
ATOM 1196 C CA . VAL B 1 24 ? -2.482 -16.031 -7.324 1 98.88 24 VAL B CA 1
ATOM 1197 C C . VAL B 1 24 ? -1.867 -15.891 -5.934 1 98.88 24 VAL B C 1
ATOM 1199 O O . VAL B 1 24 ? -0.752 -16.359 -5.691 1 98.88 24 VAL B O 1
ATOM 1202 N N . PHE B 1 25 ? -2.615 -15.25 -4.992 1 98.88 25 PHE B N 1
ATOM 1203 C CA . PHE B 1 25 ? -1.97 -14.883 -3.738 1 98.88 25 PHE B CA 1
ATOM 1204 C C . PHE B 1 25 ? -2.67 -15.547 -2.557 1 98.88 25 PHE B C 1
ATOM 1206 O O . PHE B 1 25 ? -2.221 -15.422 -1.414 1 98.88 25 PHE B O 1
ATOM 1213 N N . GLY B 1 26 ? -3.811 -16.172 -2.789 1 98.69 26 GLY B N 1
ATOM 1214 C CA . GLY B 1 26 ? -4.508 -16.906 -1.749 1 98.69 26 GLY B CA 1
ATOM 1215 C C . GLY B 1 26 ? -5.309 -16.031 -0.817 1 98.69 26 GLY B C 1
ATOM 1216 O O . GLY B 1 26 ? -5.605 -16.406 0.315 1 98.69 26 GLY B O 1
ATOM 1217 N N . TRP B 1 27 ? -5.645 -14.891 -1.243 1 98.69 27 TRP B N 1
ATOM 1218 C CA . TRP B 1 27 ? -6.355 -13.961 -0.372 1 98.69 27 TRP B CA 1
ATOM 1219 C C . TRP B 1 27 ? -7.789 -14.422 -0.134 1 98.69 27 TRP B C 1
ATOM 1221 O O . TRP B 1 27 ? -8.422 -15 -1.025 1 98.69 27 TRP B O 1
ATOM 1231 N N . GLN B 1 28 ? -8.25 -14.18 1.08 1 97.81 28 GLN B N 1
ATOM 1232 C CA . GLN B 1 28 ? -9.68 -14.242 1.341 1 97.81 28 GLN B CA 1
ATOM 1233 C C . GLN B 1 28 ? -10.352 -12.906 1.036 1 97.81 28 GLN B C 1
ATOM 1235 O O . GLN B 1 28 ? -9.969 -11.875 1.587 1 97.81 28 GLN B O 1
ATOM 1240 N N . ILE B 1 29 ? -11.344 -12.953 0.17 1 97.38 29 ILE B N 1
ATOM 1241 C CA . ILE B 1 29 ? -12.047 -11.742 -0.24 1 97.38 29 ILE B CA 1
ATOM 1242 C C . ILE B 1 29 ? -13.5 -11.805 0.228 1 97.38 29 ILE B C 1
ATOM 1244 O O . ILE B 1 29 ? -14.234 -12.727 -0.125 1 97.38 29 ILE B O 1
ATOM 1248 N N . THR B 1 30 ? -13.836 -10.812 1.053 1 95.38 30 THR B N 1
ATOM 1249 C CA . THR B 1 30 ? -15.188 -10.758 1.598 1 95.38 30 THR B CA 1
ATOM 1250 C C . THR B 1 30 ? -15.906 -9.484 1.146 1 95.38 30 THR B C 1
ATOM 1252 O O . THR B 1 30 ? -15.375 -8.383 1.307 1 95.38 30 THR B O 1
ATOM 1255 N N . LYS B 1 31 ? -17.125 -9.664 0.702 1 92.94 31 LYS B N 1
ATOM 1256 C CA . LYS B 1 31 ? -17.891 -8.531 0.17 1 92.94 31 LYS B CA 1
ATOM 1257 C C . LYS B 1 31 ? -18.641 -7.801 1.28 1 92.94 31 LYS B C 1
ATOM 1259 O O . LYS B 1 31 ? -19.219 -8.43 2.164 1 92.94 31 LYS B O 1
ATOM 1264 N N . PHE B 1 32 ? -18.516 -6.504 1.241 1 87.81 32 PHE B N 1
ATOM 1265 C CA . PHE B 1 32 ? -19.344 -5.574 2.006 1 87.81 32 PHE B CA 1
ATOM 1266 C C . PHE B 1 32 ? -20.281 -4.805 1.086 1 87.81 32 PHE B C 1
ATOM 1268 O O . PHE B 1 32 ? -19.984 -3.668 0.705 1 87.81 32 PHE B O 1
ATOM 1275 N N . PRO B 1 33 ? -21.375 -5.344 0.784 1 79.06 33 PRO B N 1
ATOM 1276 C CA . PRO B 1 33 ? -22.25 -4.832 -0.271 1 79.06 33 PRO B CA 1
ATOM 1277 C C . PRO B 1 33 ? -22.719 -3.408 -0.002 1 79.06 33 PRO B C 1
ATOM 1279 O O . PRO B 1 33 ? -22.844 -2.605 -0.932 1 79.06 33 PRO B O 1
ATOM 1282 N N . GLU B 1 34 ? -23 -3.115 1.144 1 79.31 34 GLU B N 1
ATOM 1283 C CA . GLU B 1 34 ? -23.531 -1.799 1.477 1 79.31 34 GLU B CA 1
ATOM 1284 C C . GLU B 1 34 ? -22.562 -0.691 1.092 1 79.31 34 GLU B C 1
ATOM 1286 O O . GLU B 1 34 ? -22.969 0.449 0.86 1 79.31 34 GLU B O 1
ATOM 1291 N N . MET B 1 35 ? -21.328 -1.061 0.833 1 79.56 35 MET B N 1
ATOM 1292 C CA . MET B 1 35 ? -20.312 -0.048 0.562 1 79.56 35 MET B CA 1
ATOM 1293 C C . MET B 1 35 ? -19.625 -0.309 -0.775 1 79.56 35 MET B C 1
ATOM 1295 O O . MET B 1 35 ? -18.703 0.416 -1.159 1 79.56 35 MET B O 1
ATOM 1299 N N . ASP B 1 36 ? -20.047 -1.256 -1.532 1 85.38 36 ASP B N 1
ATOM 1300 C CA . ASP B 1 36 ? -19.375 -1.661 -2.764 1 85.38 36 ASP B CA 1
ATOM 1301 C C . ASP B 1 36 ? -17.875 -1.822 -2.543 1 85.38 36 ASP B C 1
ATOM 1303 O O . ASP B 1 36 ? -17.078 -1.245 -3.277 1 85.38 36 ASP B O 1
ATOM 1307 N N . TYR B 1 37 ? -17.594 -2.41 -1.545 1 92.06 37 TYR B N 1
ATOM 1308 C CA . TYR B 1 37 ? -16.25 -2.629 -1.046 1 92.06 37 TYR B CA 1
ATOM 1309 C C . TYR B 1 37 ? -16.016 -4.102 -0.74 1 92.06 37 TYR B C 1
ATOM 1311 O O . TYR B 1 37 ? -16.922 -4.801 -0.277 1 92.06 37 TYR B O 1
ATOM 1319 N N . TYR B 1 38 ? -14.781 -4.574 -1.058 1 96.69 38 TYR B N 1
ATOM 1320 C CA . TYR B 1 38 ? -14.344 -5.926 -0.722 1 96.69 38 TYR B CA 1
ATOM 1321 C C . TYR B 1 38 ? -13.148 -5.898 0.217 1 96.69 38 TYR B C 1
ATOM 1323 O O . TYR B 1 38 ? -12.102 -5.324 -0.114 1 96.69 38 TYR B O 1
ATOM 1331 N N . LEU B 1 39 ? -13.375 -6.527 1.354 1 96.31 39 LEU B N 1
ATOM 1332 C CA . LEU B 1 39 ? -12.227 -6.684 2.238 1 96.31 39 LEU B CA 1
ATOM 1333 C C . LEU B 1 39 ? -11.273 -7.754 1.712 1 96.31 39 LEU B C 1
ATOM 1335 O O . LEU B 1 39 ? -11.703 -8.859 1.375 1 96.31 39 LEU B O 1
ATOM 1339 N N . ALA B 1 40 ? -10.062 -7.43 1.557 1 98.12 40 ALA B N 1
ATOM 1340 C CA . ALA B 1 40 ? -9 -8.375 1.22 1 98.12 40 ALA B CA 1
ATOM 1341 C C . ALA B 1 40 ? -8.18 -8.742 2.453 1 98.12 40 ALA B C 1
ATOM 1343 O O . ALA B 1 40 ? -7.426 -7.918 2.973 1 98.12 40 ALA B O 1
ATOM 1344 N N . THR B 1 41 ? -8.297 -9.953 2.891 1 98.06 41 THR B N 1
ATOM 1345 C CA . THR B 1 41 ? -7.504 -10.453 4.008 1 98.06 41 THR B CA 1
ATOM 1346 C C . THR B 1 41 ? -6.23 -11.125 3.502 1 98.06 41 THR B C 1
ATOM 1348 O O . THR B 1 41 ? -6.289 -12.164 2.84 1 98.06 41 THR B O 1
ATOM 1351 N N . THR B 1 42 ? -5.121 -10.539 3.859 1 98.69 42 THR B N 1
ATOM 1352 C CA . THR B 1 42 ? -3.836 -11.047 3.395 1 98.69 42 THR B CA 1
ATOM 1353 C C . THR B 1 42 ? -3.076 -11.719 4.539 1 98.69 42 THR B C 1
ATOM 1355 O O . THR B 1 42 ? -2.113 -12.453 4.305 1 98.69 42 THR B O 1
ATOM 1358 N N . THR B 1 43 ? -3.457 -11.391 5.781 1 98.5 43 THR B N 1
ATOM 1359 C CA . THR B 1 43 ? -2.889 -11.945 7.004 1 98.5 43 THR B CA 1
ATOM 1360 C C . THR B 1 43 ? -3.969 -12.133 8.062 1 98.5 43 THR B C 1
ATOM 1362 O O . THR B 1 43 ? -4.98 -11.43 8.062 1 98.5 43 THR B O 1
ATOM 1365 N N . PRO B 1 44 ? -3.754 -13.023 9.023 1 97.44 44 PRO B N 1
ATOM 1366 C CA . PRO B 1 44 ? -4.777 -13.266 10.047 1 97.44 44 PRO B CA 1
ATOM 1367 C C . PRO B 1 44 ? -5.098 -12.023 10.875 1 97.44 44 PRO B C 1
ATOM 1369 O O . PRO B 1 44 ? -4.203 -11.227 11.172 1 97.44 44 PRO B O 1
ATOM 1372 N N . SER B 1 45 ? -6.348 -11.938 11.258 1 96 45 SER B N 1
ATOM 1373 C CA . SER B 1 45 ? -6.828 -10.812 12.047 1 96 45 SER B CA 1
ATOM 1374 C C . SER B 1 45 ? -7.535 -11.289 13.312 1 96 45 SER B C 1
ATOM 1376 O O . SER B 1 45 ? -7.953 -12.445 13.398 1 96 45 SER B O 1
ATOM 1378 N N . ASP B 1 46 ? -7.652 -10.359 14.227 1 93.44 46 ASP B N 1
ATOM 1379 C CA . ASP B 1 46 ? -8.422 -10.656 15.438 1 93.44 46 ASP B CA 1
ATOM 1380 C C . ASP B 1 46 ? -9.906 -10.383 15.227 1 93.44 46 ASP B C 1
ATOM 1382 O O . ASP B 1 46 ? -10.352 -10.203 14.094 1 93.44 46 ASP B O 1
ATOM 1386 N N . GLU B 1 47 ? -10.656 -10.406 16.297 1 89.5 47 GLU B N 1
ATOM 1387 C CA . GLU B 1 47 ? -12.109 -10.273 16.234 1 89.5 47 GLU B CA 1
ATOM 1388 C C . GLU B 1 47 ? -12.516 -8.859 15.812 1 89.5 47 GLU B C 1
ATOM 1390 O O . GLU B 1 47 ? -13.633 -8.641 15.359 1 89.5 47 GLU B O 1
ATOM 1395 N N . ASN B 1 48 ? -11.594 -7.949 15.984 1 84.69 48 ASN B N 1
ATOM 1396 C CA . ASN B 1 48 ? -11.852 -6.566 15.594 1 84.69 48 ASN B CA 1
ATOM 1397 C C . ASN B 1 48 ? -11.289 -6.254 14.211 1 84.69 48 ASN B C 1
ATOM 1399 O O . ASN B 1 48 ? -11.109 -5.09 13.859 1 84.69 48 ASN B O 1
ATOM 1403 N N . MET B 1 49 ? -10.812 -7.23 13.484 1 86.44 49 MET B N 1
ATOM 1404 C CA . MET B 1 49 ? -10.336 -7.148 12.109 1 86.44 49 MET B CA 1
ATOM 1405 C C . MET B 1 49 ? -8.953 -6.504 12.047 1 86.44 49 MET B C 1
ATOM 1407 O O . MET B 1 49 ? -8.539 -6.004 11 1 86.44 49 MET B O 1
ATOM 1411 N N . LYS B 1 50 ? -8.359 -6.516 13.148 1 91.62 50 LYS B N 1
ATOM 1412 C CA . LYS B 1 50 ? -6.98 -6.027 13.195 1 91.62 50 LYS B CA 1
ATOM 1413 C C . LYS B 1 50 ? -5.988 -7.156 12.93 1 91.62 50 LYS B C 1
ATOM 1415 O O . LYS B 1 50 ? -6.043 -8.203 13.57 1 91.62 50 LYS B O 1
ATOM 1420 N N . PRO B 1 51 ? -5.105 -6.867 12 1 97.19 51 PRO B N 1
ATOM 1421 C CA . PRO B 1 51 ? -4.094 -7.906 11.773 1 97.19 51 PRO B CA 1
ATOM 1422 C C . PRO B 1 51 ? -3.334 -8.273 13.047 1 97.19 51 PRO B C 1
ATOM 1424 O O . PRO B 1 51 ? -3.016 -7.402 13.859 1 97.19 51 PRO B O 1
ATOM 1427 N N . LYS B 1 52 ? -2.963 -9.562 13.164 1 96.12 52 LYS B N 1
ATOM 1428 C CA . LYS B 1 52 ? -2.264 -10.07 14.344 1 96.12 52 LYS B CA 1
ATOM 1429 C C . LYS B 1 52 ? -0.751 -10.031 14.141 1 96.12 52 LYS B C 1
ATOM 1431 O O . LYS B 1 52 ? 0.009 -9.945 15.109 1 96.12 52 LYS B O 1
ATOM 1436 N N . GLU B 1 53 ? -0.36 -10.094 12.953 1 95.62 53 GLU B N 1
ATOM 1437 C CA . GLU B 1 53 ? 1.058 -10.203 12.625 1 95.62 53 GLU B CA 1
ATOM 1438 C C . GLU B 1 53 ? 1.689 -8.836 12.422 1 95.62 53 GLU B C 1
ATOM 1440 O O . GLU B 1 53 ? 1.138 -7.988 11.711 1 95.62 53 GLU B O 1
ATOM 1445 N N . PRO B 1 54 ? 2.838 -8.633 13.078 1 97.12 54 PRO B N 1
ATOM 1446 C CA . PRO B 1 54 ? 3.555 -7.398 12.758 1 97.12 54 PRO B CA 1
ATOM 1447 C C . PRO B 1 54 ? 4.059 -7.363 11.312 1 97.12 54 PRO B C 1
ATOM 1449 O O . PRO B 1 54 ? 4.477 -8.398 10.781 1 97.12 54 PRO B O 1
ATOM 1452 N N . GLY B 1 55 ? 4 -6.203 10.719 1 97.62 55 GLY B N 1
ATOM 1453 C CA . GLY B 1 55 ? 4.633 -6.012 9.422 1 97.62 55 GLY B CA 1
ATOM 1454 C C . GLY B 1 55 ? 3.799 -6.531 8.273 1 97.62 55 GLY B C 1
ATOM 1455 O O . GLY B 1 55 ? 4.332 -6.848 7.203 1 97.62 55 GLY B O 1
ATOM 1456 N N . ALA B 1 56 ? 2.543 -6.676 8.523 1 98.31 56 ALA B N 1
ATOM 1457 C CA . ALA B 1 56 ? 1.596 -7.082 7.484 1 98.31 56 ALA B CA 1
ATOM 1458 C C . ALA B 1 56 ? 0.267 -6.348 7.637 1 98.31 56 ALA B C 1
ATOM 1460 O O . ALA B 1 56 ? -0.18 -6.09 8.758 1 98.31 56 ALA B O 1
ATOM 1461 N N . ILE B 1 57 ? -0.327 -6.074 6.473 1 98.62 57 ILE B N 1
ATOM 1462 C CA . ILE B 1 57 ? -1.598 -5.363 6.551 1 98.62 57 ILE B CA 1
ATOM 1463 C C . ILE B 1 57 ? -2.633 -6.055 5.668 1 98.62 57 ILE B C 1
ATOM 1465 O O . ILE B 1 57 ? -2.279 -6.836 4.781 1 98.62 57 ILE B O 1
ATOM 1469 N N . ASN B 1 58 ? -3.867 -5.781 5.984 1 98.56 58 ASN B N 1
ATOM 1470 C CA . ASN B 1 58 ? -5 -6.098 5.121 1 98.56 58 ASN B CA 1
ATOM 1471 C C . ASN B 1 58 ? -5.473 -4.875 4.344 1 98.56 58 ASN B C 1
ATOM 1473 O O . ASN B 1 58 ? -4.941 -3.775 4.523 1 98.56 58 ASN B O 1
ATOM 1477 N N . GLY B 1 59 ? -6.332 -5.102 3.391 1 98.19 59 GLY B N 1
ATOM 1478 C CA . GLY B 1 59 ? -6.805 -4.023 2.537 1 98.19 59 GLY B CA 1
ATOM 1479 C C . GLY B 1 59 ? -8.141 -4.316 1.887 1 98.19 59 GLY B C 1
ATOM 1480 O O . GLY B 1 59 ? -9 -4.961 2.488 1 98.19 59 GLY B O 1
ATOM 1481 N N . GLY B 1 60 ? -8.289 -3.67 0.741 1 97.88 60 GLY B N 1
ATOM 1482 C CA . GLY B 1 60 ? -9.562 -3.879 0.067 1 97.88 60 GLY B CA 1
ATOM 1483 C C . GLY B 1 60 ? -9.477 -3.688 -1.436 1 97.88 60 GLY B C 1
ATOM 1484 O O . GLY B 1 60 ? -8.5 -3.146 -1.944 1 97.88 60 GLY B O 1
ATOM 1485 N N . LEU B 1 61 ? -10.438 -4.246 -2.094 1 98.19 61 LEU B N 1
ATOM 1486 C CA . LEU B 1 61 ? -10.719 -3.998 -3.504 1 98.19 61 LEU B CA 1
ATOM 1487 C C . LEU B 1 61 ? -11.969 -3.139 -3.664 1 98.19 61 LEU B C 1
ATOM 1489 O O . LEU B 1 61 ? -12.93 -3.285 -2.906 1 98.19 61 LEU B O 1
ATOM 1493 N N . LEU B 1 62 ? -11.938 -2.303 -4.613 1 97 62 LEU B N 1
ATOM 1494 C CA . LEU B 1 62 ? -13.102 -1.452 -4.867 1 97 62 LEU B CA 1
ATOM 1495 C C . LEU B 1 62 ? -13.18 -1.067 -6.344 1 97 62 LEU B C 1
ATOM 1497 O O . LEU B 1 62 ? -12.18 -1.16 -7.066 1 97 62 LEU B O 1
ATOM 1501 N N . LYS B 1 63 ? -14.336 -0.613 -6.703 1 95.88 63 LYS B N 1
ATOM 1502 C CA . LYS B 1 63 ? -14.523 -0.192 -8.086 1 95.88 63 LYS B CA 1
ATOM 1503 C C . LYS B 1 63 ? -13.719 1.066 -8.398 1 95.88 63 LYS B C 1
ATOM 1505 O O . LYS B 1 63 ? -13.688 2 -7.594 1 95.88 63 LYS B O 1
ATOM 1510 N N . LYS B 1 64 ? -13.203 0.949 -9.609 1 95.75 64 LYS B N 1
ATOM 1511 C CA . LYS B 1 64 ? -12.453 2.113 -10.078 1 95.75 64 LYS B CA 1
ATOM 1512 C C . LYS B 1 64 ? -13.344 3.352 -10.133 1 95.75 64 LYS B C 1
ATOM 1514 O O . LYS B 1 64 ? -14.508 3.27 -10.523 1 95.75 64 LYS B O 1
ATOM 1519 N N . ASP B 1 65 ? -12.734 4.465 -9.664 1 93.31 65 ASP B N 1
ATOM 1520 C CA . ASP B 1 65 ? -13.398 5.758 -9.766 1 93.31 65 ASP B CA 1
ATOM 1521 C C . ASP B 1 65 ? -12.422 6.848 -10.211 1 93.31 65 ASP B C 1
ATOM 1523 O O . ASP B 1 65 ? -11.227 6.586 -10.367 1 93.31 65 ASP B O 1
ATOM 1527 N N . PRO B 1 66 ? -12.859 8 -10.523 1 90.5 66 PRO B N 1
ATOM 1528 C CA . PRO B 1 66 ? -12 9.047 -11.078 1 90.5 66 PRO B CA 1
ATOM 1529 C C . PRO B 1 66 ? -10.844 9.414 -10.148 1 90.5 66 PRO B C 1
ATOM 1531 O O . PRO B 1 66 ? -9.828 9.945 -10.602 1 90.5 66 PRO B O 1
ATOM 1534 N N . THR B 1 67 ? -10.883 9.133 -8.883 1 87.5 67 THR B N 1
ATOM 1535 C CA . THR B 1 67 ? -9.875 9.547 -7.918 1 87.5 67 THR B CA 1
ATOM 1536 C C . THR B 1 67 ? -9 8.367 -7.504 1 87.5 67 THR B C 1
ATOM 1538 O O . THR B 1 67 ? -8.047 8.531 -6.738 1 87.5 67 THR B O 1
ATOM 1541 N N . GLY B 1 68 ? -9.359 7.246 -7.965 1 85.81 68 GLY B N 1
ATOM 1542 C CA . GLY B 1 68 ? -8.664 6.031 -7.578 1 85.81 68 GLY B CA 1
ATOM 1543 C C . GLY B 1 68 ? -8.508 5.043 -8.719 1 85.81 68 GLY B C 1
ATOM 1544 O O . GLY B 1 68 ? -9.133 3.98 -8.711 1 85.81 68 GLY B O 1
ATOM 1545 N N . GLU B 1 69 ? -7.508 5.371 -9.594 1 94.12 69 GLU B N 1
ATOM 1546 C CA . GLU B 1 69 ? -7.281 4.539 -10.766 1 94.12 69 GLU B CA 1
ATOM 1547 C C . GLU B 1 69 ? -6.09 3.607 -10.57 1 94.12 69 GLU B C 1
ATOM 1549 O O . GLU B 1 69 ? -5.793 2.775 -11.43 1 94.12 69 GLU B O 1
ATOM 1554 N N . HIS B 1 70 ? -5.445 3.795 -9.539 1 97 70 HIS B N 1
ATOM 1555 C CA . HIS B 1 70 ? -4.281 2.992 -9.18 1 97 70 HIS B CA 1
ATOM 1556 C C . HIS B 1 70 ? -4.305 2.631 -7.695 1 97 70 HIS B C 1
ATOM 1558 O O . HIS B 1 70 ? -5.078 3.203 -6.922 1 97 70 HIS B O 1
ATOM 1564 N N . PRO B 1 71 ? -3.508 1.628 -7.352 1 98.38 71 PRO B N 1
ATOM 1565 C CA . PRO B 1 71 ? -3.492 1.279 -5.93 1 98.38 71 PRO B CA 1
ATOM 1566 C C . PRO B 1 71 ? -3.193 2.477 -5.031 1 98.38 71 PRO B C 1
ATOM 1568 O O . PRO B 1 71 ? -2.396 3.344 -5.395 1 98.38 71 PRO B O 1
ATOM 1571 N N . VAL B 1 72 ? -3.875 2.461 -3.875 1 98.5 72 VAL B N 1
ATOM 1572 C CA . VAL B 1 72 ? -3.768 3.537 -2.896 1 98.5 72 VAL B CA 1
ATOM 1573 C C . VAL B 1 72 ? -3.34 2.967 -1.546 1 98.5 72 VAL B C 1
ATOM 1575 O O . VAL B 1 72 ? -3.898 1.972 -1.08 1 98.5 72 VAL B O 1
ATOM 1578 N N . ILE B 1 73 ? -2.266 3.537 -0.923 1 98.81 73 ILE B N 1
ATOM 1579 C CA . ILE B 1 73 ? -1.974 3.209 0.468 1 98.81 73 ILE B CA 1
ATOM 1580 C C . ILE B 1 73 ? -2.768 4.129 1.393 1 98.81 73 ILE B C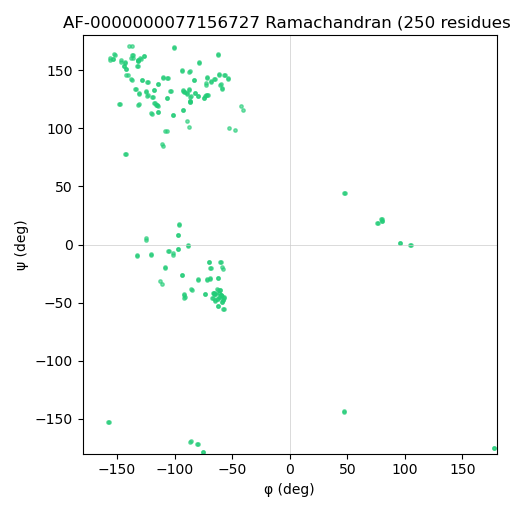 1
ATOM 1582 O O . ILE B 1 73 ? -3.029 5.285 1.053 1 98.81 73 ILE B O 1
ATOM 1586 N N . VAL B 1 74 ? -3.098 3.621 2.52 1 98.88 74 VAL B N 1
ATOM 1587 C CA . VAL B 1 74 ? -3.918 4.379 3.459 1 98.88 74 VAL B CA 1
ATOM 1588 C C . VAL B 1 74 ? -3.15 4.586 4.762 1 98.88 74 VAL B C 1
ATOM 1590 O O . VAL B 1 74 ? -2.66 3.629 5.363 1 98.88 74 VAL B O 1
ATOM 1593 N N . ILE B 1 75 ? -3.084 5.832 5.152 1 98.94 75 ILE B N 1
ATOM 1594 C CA . ILE B 1 75 ? -2.328 6.238 6.332 1 98.94 75 ILE B CA 1
ATOM 1595 C C . ILE B 1 75 ? -3.289 6.59 7.465 1 98.94 75 ILE B C 1
ATOM 1597 O O . ILE B 1 75 ? -4.207 7.391 7.281 1 98.94 75 ILE B O 1
ATOM 1601 N N . ASP B 1 76 ? -3.066 5.949 8.609 1 98.69 76 ASP B N 1
ATOM 1602 C CA . ASP B 1 76 ? -3.826 6.27 9.812 1 98.69 76 ASP B CA 1
ATOM 1603 C C . ASP B 1 76 ? -3.379 7.605 10.406 1 98.69 76 ASP B C 1
ATOM 1605 O O . ASP B 1 76 ? -2.186 7.824 10.633 1 98.69 76 ASP B O 1
ATOM 1609 N N . VAL B 1 77 ? -4.312 8.492 10.648 1 98.81 77 VAL B N 1
ATOM 1610 C CA . VAL B 1 77 ? -3.992 9.805 11.203 1 98.81 77 VAL B CA 1
ATOM 1611 C C . VAL B 1 77 ? -4.922 10.117 12.367 1 98.81 77 VAL B C 1
ATOM 1613 O O . VAL B 1 77 ? -6.051 9.617 12.422 1 98.81 77 VAL B O 1
ATOM 1616 N N . PRO B 1 78 ? -4.441 10.961 13.297 1 98.5 78 PRO B N 1
ATOM 1617 C CA . PRO B 1 78 ? -5.293 11.305 14.445 1 98.5 78 PRO B CA 1
ATOM 1618 C C . PRO B 1 78 ? -6.484 12.172 14.055 1 98.5 78 PRO B C 1
ATOM 1620 O O . PRO B 1 78 ? -7.523 12.141 14.719 1 98.5 78 PRO B O 1
ATOM 1623 N N . SER B 1 79 ? -6.375 12.969 13.031 1 98.69 79 SER B N 1
ATOM 1624 C CA . SER B 1 79 ? -7.422 13.852 12.539 1 98.69 79 SER B CA 1
ATOM 1625 C C . SER B 1 79 ? -7.328 14.039 11.031 1 98.69 79 SER B C 1
ATOM 1627 O O . SER B 1 79 ? -6.355 14.602 10.523 1 98.69 79 SER B O 1
ATOM 1629 N N . VAL B 1 80 ? -8.375 13.672 10.344 1 98.81 80 VAL B N 1
ATOM 1630 C CA . VAL B 1 80 ? -8.414 13.82 8.891 1 98.81 80 VAL B CA 1
ATOM 1631 C C . VAL B 1 80 ? -8.398 15.305 8.523 1 98.81 80 VAL B C 1
ATOM 1633 O O . VAL B 1 80 ? -7.629 15.727 7.656 1 98.81 80 VAL B O 1
ATOM 1636 N N . ASP B 1 81 ? -9.141 16.094 9.258 1 98.69 81 ASP B N 1
ATOM 1637 C CA . ASP B 1 81 ? -9.227 17.516 8.969 1 98.69 81 ASP B CA 1
ATOM 1638 C C . ASP B 1 81 ? -7.867 18.203 9.125 1 98.69 81 ASP B C 1
ATOM 1640 O O . ASP B 1 81 ? -7.445 18.969 8.258 1 98.69 81 ASP B O 1
ATOM 1644 N N . GLU B 1 82 ? -7.227 17.906 10.188 1 98.69 82 GLU B N 1
ATOM 1645 C CA . GLU B 1 82 ? -5.918 18.5 10.422 1 98.69 82 GLU B CA 1
ATOM 1646 C C . GLU B 1 82 ? -4.918 18.078 9.352 1 98.69 82 GLU B C 1
ATOM 1648 O O . GLU B 1 82 ? -4.109 18.891 8.891 1 98.69 82 GLU B O 1
ATOM 1653 N N . HIS B 1 83 ? -4.988 16.891 8.945 1 98.81 83 HIS B N 1
ATOM 1654 C CA . HIS B 1 83 ? -3.99 16.391 8.008 1 98.81 83 HIS B CA 1
ATOM 1655 C C . HIS B 1 83 ? -4.301 16.844 6.586 1 98.81 83 HIS B C 1
ATOM 1657 O O . HIS B 1 83 ? -3.391 17.031 5.773 1 98.81 83 HIS B O 1
ATOM 1663 N N . ILE B 1 84 ? -5.559 17.016 6.258 1 98.75 84 ILE B N 1
ATOM 1664 C CA . ILE B 1 84 ? -5.875 17.672 4.992 1 98.75 84 ILE B CA 1
ATOM 1665 C C . ILE B 1 84 ? -5.215 19.047 4.945 1 98.75 84 ILE B C 1
ATOM 1667 O O . ILE B 1 84 ? -4.59 19.406 3.945 1 98.75 84 ILE B O 1
ATOM 1671 N N . SER B 1 85 ? -5.344 19.781 6.02 1 98.75 85 SER B N 1
ATOM 1672 C CA . SER B 1 85 ? -4.73 21.094 6.098 1 98.75 85 SER B CA 1
ATOM 1673 C C . SER B 1 85 ? -3.215 21.016 5.949 1 98.75 85 SER B C 1
ATOM 1675 O O . SER B 1 85 ? -2.607 21.812 5.246 1 98.75 85 SER B O 1
ATOM 1677 N N . LYS B 1 86 ? -2.588 20.078 6.641 1 98.81 86 LYS B N 1
ATOM 1678 C CA . LYS B 1 86 ? -1.146 19.875 6.527 1 98.81 86 LYS B CA 1
ATOM 1679 C C . LYS B 1 86 ? -0.748 19.547 5.09 1 98.81 86 LYS B C 1
ATOM 1681 O O . LYS B 1 86 ? 0.263 20.047 4.594 1 98.81 86 LYS B O 1
ATOM 1686 N N . VAL B 1 87 ? -1.505 18.672 4.43 1 98.88 87 VAL B N 1
ATOM 1687 C CA . VAL B 1 87 ? -1.241 18.281 3.049 1 98.88 87 VAL B CA 1
ATOM 1688 C C . VAL B 1 87 ? -1.262 19.5 2.143 1 98.88 87 VAL B C 1
ATOM 1690 O O . VAL B 1 87 ? -0.335 19.719 1.356 1 98.88 87 VAL B O 1
ATOM 1693 N N . GLU B 1 88 ? -2.248 20.266 2.248 1 98.75 88 GLU B N 1
ATOM 1694 C CA . GLU B 1 88 ? -2.398 21.438 1.392 1 98.75 88 GLU B CA 1
ATOM 1695 C C . GLU B 1 88 ? -1.312 22.484 1.674 1 98.75 88 GLU B C 1
ATOM 1697 O O . GLU B 1 88 ? -0.753 23.062 0.747 1 98.75 88 GLU B O 1
ATOM 1702 N N . SER B 1 89 ? -1.036 22.672 2.93 1 98.75 89 SER B N 1
ATOM 1703 C CA . SER B 1 89 ? 0.019 23.609 3.312 1 98.75 89 SER B CA 1
ATOM 1704 C C . SER B 1 89 ? 1.373 23.156 2.773 1 98.75 89 SER B C 1
ATOM 1706 O O . SER B 1 89 ? 2.236 24 2.484 1 98.75 89 SER B O 1
ATOM 1708 N N . ALA B 1 90 ? 1.515 21.891 2.623 1 98.75 90 ALA B N 1
ATOM 1709 C CA . ALA B 1 90 ? 2.783 21.328 2.164 1 98.75 90 ALA B CA 1
ATOM 1710 C C . ALA B 1 90 ? 2.836 21.266 0.64 1 98.75 90 ALA B C 1
ATOM 1712 O O . ALA B 1 90 ? 3.84 20.844 0.064 1 98.75 90 ALA B O 1
ATOM 1713 N N . GLY B 1 91 ? 1.806 21.688 -0.003 1 98.69 91 GLY B N 1
ATOM 1714 C CA . GLY B 1 91 ? 1.819 21.75 -1.455 1 98.69 91 GLY B CA 1
ATOM 1715 C C . GLY B 1 91 ? 1.032 20.641 -2.113 1 98.69 91 GLY B C 1
ATOM 1716 O O . GLY B 1 91 ? 0.985 20.547 -3.342 1 98.69 91 GLY B O 1
ATOM 1717 N N . GLY B 1 92 ? 0.443 19.75 -1.315 1 98.75 92 GLY B N 1
ATOM 1718 C CA . GLY B 1 92 ? -0.463 18.734 -1.843 1 98.75 92 GLY B CA 1
ATOM 1719 C C . GLY B 1 92 ? -1.86 19.266 -2.102 1 98.75 92 GLY B C 1
ATOM 1720 O O . GLY B 1 92 ? -2.08 20.484 -2.102 1 98.75 92 GLY B O 1
ATOM 1721 N N . LYS B 1 93 ? -2.771 18.25 -2.436 1 98.56 93 LYS B N 1
ATOM 1722 C CA . LYS B 1 93 ? -4.148 18.625 -2.758 1 98.56 93 LYS B CA 1
ATOM 1723 C C . LYS B 1 93 ? -5.137 17.609 -2.213 1 98.56 93 LYS B C 1
ATOM 1725 O O . LYS B 1 93 ? -4.805 16.422 -2.082 1 98.56 93 LYS B O 1
ATOM 1730 N N . THR B 1 94 ? -6.328 18.156 -1.918 1 98.5 94 THR B N 1
ATOM 1731 C CA . THR B 1 94 ? -7.43 17.234 -1.639 1 98.5 94 THR B CA 1
ATOM 1732 C C . THR B 1 94 ? -8.055 16.734 -2.936 1 98.5 94 THR B C 1
ATOM 1734 O O . THR B 1 94 ? -8.398 17.531 -3.814 1 98.5 94 THR B O 1
ATOM 1737 N N . ILE B 1 95 ? -8.203 15.438 -3.014 1 97.81 95 ILE B N 1
ATOM 1738 C CA . ILE B 1 95 ? -8.742 14.891 -4.254 1 97.81 95 ILE B CA 1
ATOM 1739 C C . ILE B 1 95 ? -10.148 14.336 -4.004 1 97.81 95 ILE B C 1
ATOM 1741 O O . ILE B 1 95 ? -10.969 14.281 -4.918 1 97.81 95 ILE B O 1
ATOM 1745 N N . MET B 1 96 ? -10.414 13.797 -2.867 1 97.31 96 MET B N 1
ATOM 1746 C CA . MET B 1 96 ? -11.719 13.383 -2.367 1 97.31 96 MET B CA 1
ATOM 1747 C C . MET B 1 96 ? -11.961 13.906 -0.956 1 97.31 96 MET B C 1
ATOM 1749 O O . MET B 1 96 ? -11.18 13.633 -0.045 1 97.31 96 MET B O 1
ATOM 1753 N N . PRO B 1 97 ? -13.023 14.688 -0.841 1 97 97 PRO B N 1
ATOM 1754 C CA . PRO B 1 97 ? -13.273 15.242 0.492 1 97 97 PRO B CA 1
ATOM 1755 C C . PRO B 1 97 ? -13.555 14.156 1.534 1 97 97 PRO B C 1
ATOM 1757 O O . PRO B 1 97 ? -13.852 13.016 1.178 1 97 97 PRO B O 1
ATOM 1760 N N . LYS B 1 98 ? -13.43 14.656 2.756 1 98.06 98 LYS B N 1
ATOM 1761 C CA . LYS B 1 98 ? -13.672 13.781 3.902 1 98.06 98 LYS B CA 1
ATOM 1762 C C . LYS B 1 98 ? -15.086 13.211 3.863 1 98.06 98 LYS B C 1
ATOM 1764 O O . LYS B 1 98 ? -16.047 13.938 3.623 1 98.06 98 LYS B O 1
ATOM 1769 N N . ILE B 1 99 ? -15.164 11.914 4.105 1 96.75 99 ILE B N 1
ATOM 1770 C CA . ILE B 1 99 ? -16.453 11.242 4.254 1 96.75 99 ILE B CA 1
ATOM 1771 C C . ILE B 1 99 ? -16.438 10.375 5.504 1 96.75 99 ILE B C 1
ATOM 1773 O O . ILE B 1 99 ? -15.367 9.984 5.988 1 96.75 99 ILE B O 1
ATOM 1777 N N . GLN B 1 100 ? -17.625 10.109 5.965 1 95.88 100 GLN B N 1
ATOM 1778 C CA . GLN B 1 100 ? -17.766 9.156 7.062 1 95.88 100 GLN B CA 1
ATOM 1779 C C . GLN B 1 100 ? -18.016 7.75 6.531 1 95.88 100 GLN B C 1
ATOM 1781 O O . GLN B 1 100 ? -18.844 7.555 5.633 1 95.88 100 GLN B O 1
ATOM 1786 N N . VAL B 1 101 ? -17.297 6.828 7.066 1 93.25 101 VAL B N 1
ATOM 1787 C CA . VAL B 1 101 ? -17.469 5.422 6.719 1 93.25 101 VAL B CA 1
ATOM 1788 C C . VAL B 1 101 ? -18.125 4.684 7.883 1 93.25 101 VAL B C 1
ATOM 1790 O O . VAL B 1 101 ? -17.453 4.219 8.797 1 93.25 101 VAL B O 1
ATOM 1793 N N . GLY B 1 102 ? -19.438 4.547 7.734 1 89.12 102 GLY B N 1
ATOM 1794 C CA . GLY B 1 102 ? -20.172 3.973 8.852 1 89.12 102 GLY B CA 1
ATOM 1795 C C . GLY B 1 102 ? -19.797 4.598 10.188 1 89.12 102 GLY B C 1
ATOM 1796 O O . GLY B 1 102 ? -19.672 5.816 10.289 1 89.12 102 GLY B O 1
ATOM 1797 N N . ASP B 1 103 ? -19.781 3.734 11.219 1 89.19 103 ASP B N 1
ATOM 1798 C CA . ASP B 1 103 ? -19.375 4.18 12.547 1 89.19 103 ASP B CA 1
ATOM 1799 C C . ASP B 1 103 ? -17.891 3.871 12.805 1 89.19 103 ASP B C 1
ATOM 1801 O O . ASP B 1 103 ? -17.422 3.947 13.938 1 89.19 103 ASP B O 1
ATOM 1805 N N . PHE B 1 104 ? -17.25 3.623 11.75 1 90.75 104 PHE B N 1
ATOM 1806 C CA . PHE B 1 104 ? -15.898 3.111 11.898 1 90.75 104 PHE B CA 1
ATOM 1807 C C . PHE B 1 104 ? -14.883 4.25 11.898 1 90.75 104 PHE B C 1
ATOM 1809 O O . PHE B 1 104 ? -13.914 4.223 12.664 1 90.75 104 PHE B O 1
ATOM 1816 N N . GLY B 1 105 ? -15.117 5.195 10.977 1 96.38 105 GLY B N 1
ATOM 1817 C CA . GLY B 1 105 ? -14.109 6.246 10.898 1 96.38 105 GLY B CA 1
ATOM 1818 C C . GLY B 1 105 ? -14.383 7.25 9.797 1 96.38 105 GLY B C 1
ATOM 1819 O O . GLY B 1 105 ? -15.477 7.281 9.234 1 96.38 105 GLY B O 1
ATOM 1820 N N . LEU B 1 106 ? -13.422 8.195 9.617 1 98.25 106 LEU B N 1
ATOM 1821 C CA . LEU B 1 106 ? -13.414 9.211 8.57 1 98.25 106 LEU B CA 1
ATOM 1822 C C . LEU B 1 106 ? -12.32 8.93 7.551 1 98.25 106 LEU B C 1
ATOM 1824 O O . LEU B 1 106 ? -11.227 8.484 7.91 1 98.25 106 LEU B O 1
ATOM 1828 N N . TYR B 1 107 ? -12.688 9.234 6.297 1 97.94 107 TYR B N 1
ATOM 1829 C CA . TYR B 1 107 ? -11.781 8.906 5.203 1 97.94 107 TYR B CA 1
ATOM 1830 C C . TYR B 1 107 ? -11.703 10.055 4.195 1 97.94 107 TYR B C 1
ATOM 1832 O O . TYR B 1 107 ? -12.711 10.695 3.902 1 97.94 107 TYR B O 1
ATOM 1840 N N . ALA B 1 108 ? -10.539 10.312 3.668 1 98.56 108 ALA B N 1
ATOM 1841 C CA . ALA B 1 108 ? -10.305 11.234 2.561 1 98.56 108 ALA B CA 1
ATOM 1842 C C . ALA B 1 108 ? -9.164 10.758 1.669 1 98.56 108 ALA B C 1
ATOM 1844 O O . ALA B 1 108 ? -8.391 9.883 2.062 1 98.56 108 ALA B O 1
ATOM 1845 N N . ARG B 1 109 ? -9.195 11.234 0.471 1 98.62 109 ARG B N 1
ATOM 1846 C CA . ARG B 1 109 ? -8.047 11.039 -0.409 1 98.62 109 ARG B CA 1
ATOM 1847 C C . ARG B 1 109 ? -7.371 12.367 -0.738 1 98.62 109 ARG B C 1
ATOM 1849 O O . ARG B 1 109 ? -8.047 13.359 -1.02 1 98.62 109 ARG B O 1
ATOM 1856 N N . VAL B 1 110 ? -6.098 12.336 -0.718 1 98.81 110 VAL B N 1
ATOM 1857 C CA . VAL B 1 110 ? -5.297 13.508 -1.045 1 98.81 110 VAL B CA 1
ATOM 1858 C C . VAL B 1 110 ? -4.238 13.141 -2.082 1 98.81 110 VAL B C 1
ATOM 1860 O O . VAL B 1 110 ? -3.967 11.961 -2.311 1 98.81 110 VAL B O 1
ATOM 1863 N N . ALA B 1 111 ? -3.727 14.125 -2.77 1 98.5 111 ALA B N 1
ATOM 1864 C CA . ALA B 1 111 ? -2.541 13.969 -3.609 1 98.5 111 ALA B CA 1
ATOM 1865 C C . ALA B 1 111 ? -1.309 14.562 -2.928 1 98.5 111 ALA B C 1
ATOM 1867 O O . ALA B 1 111 ? -1.35 15.68 -2.416 1 98.5 111 ALA B O 1
ATOM 1868 N N . ASP B 1 112 ? -0.212 13.773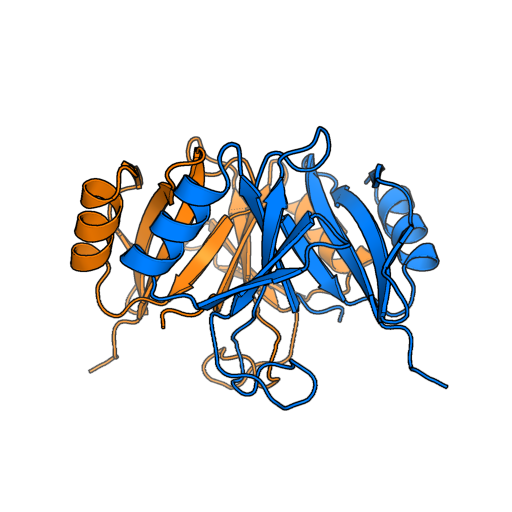 -2.926 1 98.69 112 ASP B N 1
ATOM 1869 C CA . ASP B 1 112 ? 1.043 14.336 -2.432 1 98.69 112 ASP B CA 1
ATOM 1870 C C . ASP B 1 112 ? 1.659 15.289 -3.453 1 98.69 112 ASP B C 1
ATOM 1872 O O . ASP B 1 112 ? 1.07 15.539 -4.508 1 98.69 112 ASP B O 1
ATOM 1876 N N . THR B 1 113 ? 2.775 15.836 -3.189 1 98.75 113 THR B N 1
ATOM 1877 C CA . THR B 1 113 ? 3.422 16.828 -4.031 1 98.75 113 THR B CA 1
ATOM 1878 C C . THR B 1 113 ? 3.932 16.203 -5.324 1 98.75 113 THR B C 1
ATOM 1880 O O . THR B 1 113 ? 4.297 16.922 -6.262 1 98.75 113 THR B O 1
ATOM 1883 N N . GLU B 1 114 ? 4.027 14.906 -5.414 1 98.31 114 GLU B N 1
ATOM 1884 C CA . GLU B 1 114 ? 4.508 14.18 -6.59 1 98.31 114 GLU B CA 1
ATOM 1885 C C . GLU B 1 114 ? 3.348 13.695 -7.453 1 98.31 114 GLU B C 1
ATOM 1887 O O . GLU B 1 114 ? 3.561 13.055 -8.484 1 98.31 114 GLU B O 1
ATOM 1892 N N . GLY B 1 115 ? 2.107 13.906 -7 1 97.25 115 GLY B N 1
ATOM 1893 C CA . GLY B 1 115 ? 0.918 13.516 -7.742 1 97.25 115 GLY B CA 1
ATOM 1894 C C . GLY B 1 115 ? 0.367 12.164 -7.324 1 97.25 115 GLY B C 1
ATOM 1895 O O . GLY B 1 115 ? -0.598 11.672 -7.914 1 97.25 115 GLY B O 1
ATOM 1896 N N . ASN B 1 116 ? 0.944 11.539 -6.395 1 98 116 ASN B N 1
ATOM 1897 C CA . ASN B 1 116 ? 0.425 10.266 -5.906 1 98 116 ASN B CA 1
ATOM 1898 C C . ASN B 1 116 ? -0.85 10.453 -5.09 1 98 116 ASN B C 1
ATOM 1900 O O . ASN B 1 116 ? -0.934 11.367 -4.266 1 98 116 ASN B O 1
ATOM 1904 N N . VAL B 1 117 ? -1.826 9.617 -5.281 1 98.38 117 VAL B N 1
ATOM 1905 C CA . VAL B 1 117 ? -3.031 9.617 -4.457 1 98.38 117 VAL B CA 1
ATOM 1906 C C . VAL B 1 117 ? -2.807 8.766 -3.209 1 98.38 117 VAL B C 1
ATOM 1908 O O . VAL B 1 117 ? -2.4 7.609 -3.305 1 98.38 117 VAL B O 1
ATOM 1911 N N . ILE B 1 118 ? -3.098 9.406 -2.068 1 98.69 118 ILE B N 1
ATOM 1912 C CA . ILE B 1 118 ? -2.932 8.789 -0.756 1 98.69 118 ILE B CA 1
ATOM 1913 C C . ILE B 1 118 ? -4.25 8.852 0.012 1 98.69 118 ILE B C 1
ATOM 1915 O O . ILE B 1 118 ? -4.914 9.891 0.04 1 98.69 118 ILE B O 1
ATOM 1919 N N . GLY B 1 119 ? -4.633 7.703 0.59 1 98.75 119 GLY B N 1
ATOM 1920 C CA . GLY B 1 119 ? -5.742 7.727 1.527 1 98.75 119 GLY B CA 1
ATOM 1921 C C . GLY B 1 119 ? -5.328 8.125 2.932 1 98.75 119 GLY B C 1
ATOM 1922 O O . GLY B 1 119 ? -4.27 7.711 3.412 1 98.75 119 GLY B O 1
ATOM 1923 N N . ILE B 1 120 ? -6.141 8.898 3.609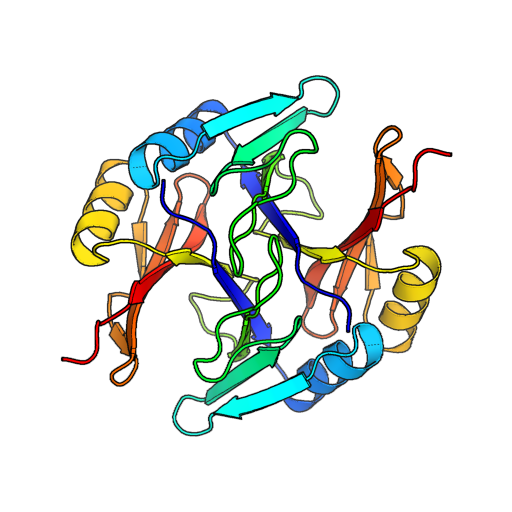 1 98.81 120 ILE B N 1
ATOM 1924 C CA . ILE B 1 120 ? -5.934 9.164 5.027 1 98.81 120 ILE B CA 1
ATOM 1925 C C . ILE B 1 120 ? -7.18 8.766 5.816 1 98.81 120 ILE B C 1
ATOM 1927 O O . ILE B 1 120 ? -8.305 8.984 5.363 1 98.81 120 ILE B O 1
ATOM 1931 N N . TRP B 1 121 ? -6.969 8.18 6.957 1 98.69 121 TRP B N 1
ATOM 1932 C CA . TRP B 1 121 ? -8.016 7.527 7.738 1 98.69 121 TRP B CA 1
ATOM 1933 C C . TRP B 1 121 ? -7.926 7.922 9.203 1 98.69 121 TRP B C 1
ATOM 1935 O O . TRP B 1 121 ? -6.844 7.906 9.797 1 98.69 121 TRP B O 1
ATOM 1945 N N . GLN B 1 122 ? -9.047 8.242 9.719 1 98.5 122 GLN B N 1
ATOM 1946 C CA . GLN B 1 122 ? -9.211 8.5 11.141 1 98.5 122 GLN B CA 1
ATOM 1947 C C . GLN B 1 122 ? -10.219 7.535 11.766 1 98.5 122 GLN B C 1
ATOM 1949 O O . GLN B 1 122 ? -11.406 7.574 11.438 1 98.5 122 GLN B O 1
ATOM 1954 N N . THR B 1 123 ? -9.734 6.637 12.648 1 95.94 123 THR B N 1
ATOM 1955 C CA . THR B 1 123 ? -10.625 5.703 13.328 1 95.94 123 THR B CA 1
ATOM 1956 C C . THR B 1 123 ? -11.484 6.426 14.359 1 95.94 123 THR B C 1
ATOM 1958 O O . THR B 1 123 ? -10.969 7.219 15.156 1 95.94 123 THR B O 1
ATOM 1961 N N . LEU B 1 124 ? -12.781 6.199 14.273 1 90.38 124 LEU B N 1
ATOM 1962 C CA . LEU B 1 124 ? -13.695 6.762 15.258 1 90.38 124 LEU B CA 1
ATOM 1963 C C . LEU B 1 124 ? -13.867 5.816 16.438 1 90.38 124 LEU B C 1
ATOM 1965 O O . LEU B 1 124 ? -13.93 4.598 16.266 1 90.38 124 LEU B O 1
ATOM 1969 N N . LYS B 1 125 ? -13.297 6.133 17.562 1 70.88 125 LYS B N 1
ATOM 1970 C CA . LYS B 1 125 ? -13.453 5.379 18.797 1 70.88 125 LYS B CA 1
ATOM 1971 C C . LYS B 1 125 ? -14.93 5.176 19.125 1 70.88 125 LYS B C 1
ATOM 1973 O O . LYS B 1 125 ? -15.719 6.121 19.078 1 70.88 125 LYS B O 1
ATOM 1978 N N . ALA B 1 126 ? -15.617 3.902 18.828 1 49.06 126 ALA B N 1
ATOM 1979 C CA . ALA B 1 126 ? -16.922 3.74 19.453 1 49.06 126 ALA B CA 1
ATOM 1980 C C . ALA B 1 126 ? -16.906 4.23 20.906 1 49.06 126 ALA B C 1
ATOM 1982 O O . ALA B 1 126 ? -15.938 3.99 21.625 1 49.06 126 ALA B O 1
ATOM 1983 N N . CYS B 1 127 ? -17.688 5.18 21.172 1 36.12 127 CYS B N 1
ATOM 1984 C CA . CYS B 1 127 ? -18.062 5.52 22.547 1 36.12 127 CYS B CA 1
ATOM 1985 C C . CYS B 1 127 ? -18.172 4.266 23.406 1 36.12 127 CYS B C 1
ATOM 1987 O O . CYS B 1 127 ? -18.625 3.219 22.922 1 36.12 127 CYS B O 1
#

Nearest PDB structures (foldseek):
  2r6u-assembly2_D  TM=9.868E-01  e=1.112E-17  Rhodococcus jostii RHA1
  2r6u-assembly2_B  TM=9.769E-01  e=1.417E-16  Rhodococcus jostii RHA1
  3oxh-assembly1_A  TM=7.803E-01  e=3.193E-09  Mycobacterium tuberculosis
  8stb-assembly1_B  TM=6.747E-01  e=2.871E-07  Streptomyces sp.
  3itw-assembly1_B-2  TM=3.599E-01  e=6.616E-06  Micromonospora sp. ML1